Protein AF-0000000072802546 (afdb_homodimer)

Structure (mmCIF, N/CA/C/O backbone):
data_AF-0000000072802546-model_v1
#
loop_
_entity.id
_entity.type
_entity.pdbx_description
1 polymer 'Ribonuclease VapC'
#
loop_
_atom_site.group_PDB
_atom_site.id
_atom_site.type_symbol
_atom_site.label_atom_id
_atom_site.label_alt_id
_atom_site.label_comp_id
_atom_site.label_asym_id
_atom_site.label_entity_id
_atom_site.label_seq_id
_atom_site.pdbx_PDB_ins_code
_atom_site.Cartn_x
_atom_site.Cartn_y
_atom_site.Cartn_z
_atom_site.occupancy
_atom_site.B_iso_or_equiv
_atom_site.auth_seq_id
_atom_site.auth_comp_id
_atom_site.auth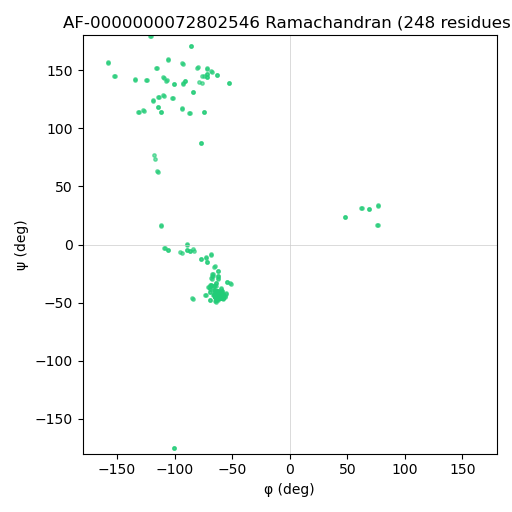_asym_id
_atom_site.auth_atom_id
_atom_site.pdbx_PDB_model_num
ATOM 1 N N . MET A 1 1 ? 12.352 -16.672 1.264 1 95.31 1 MET A N 1
ATOM 2 C CA . MET A 1 1 ? 10.93 -16.344 1.312 1 95.31 1 MET A CA 1
ATOM 3 C C . MET A 1 1 ? 10.367 -16.156 -0.092 1 95.31 1 MET A C 1
ATOM 5 O O . MET A 1 1 ? 11.031 -15.578 -0.956 1 95.31 1 MET A O 1
ATOM 9 N N . ILE A 1 2 ? 9.188 -16.719 -0.39 1 97.38 2 ILE A N 1
ATOM 10 C CA . ILE A 1 2 ? 8.578 -16.641 -1.714 1 97.38 2 ILE A CA 1
ATOM 11 C C . ILE A 1 2 ? 7.293 -15.828 -1.643 1 97.38 2 ILE A C 1
ATOM 13 O O . ILE A 1 2 ? 6.375 -16.172 -0.892 1 97.38 2 ILE A O 1
ATOM 17 N N . ALA A 1 3 ? 7.305 -14.773 -2.346 1 98.56 3 ALA A N 1
ATOM 18 C CA . ALA A 1 3 ? 6.113 -13.938 -2.48 1 98.56 3 ALA A CA 1
ATOM 19 C C . ALA A 1 3 ? 5.402 -14.211 -3.803 1 98.56 3 ALA A C 1
ATOM 21 O O . ALA A 1 3 ? 6.047 -14.375 -4.84 1 98.56 3 ALA A O 1
ATOM 22 N N . LEU A 1 4 ? 4.105 -14.266 -3.732 1 98.56 4 LEU A N 1
ATOM 23 C CA . LEU A 1 4 ? 3.293 -14.555 -4.91 1 98.56 4 LEU A CA 1
ATOM 24 C C . LEU A 1 4 ? 2.66 -13.281 -5.457 1 98.56 4 LEU A C 1
ATOM 26 O O . LEU A 1 4 ? 2.008 -12.539 -4.719 1 98.56 4 LEU A O 1
ATOM 30 N N . ASP A 1 5 ? 2.861 -13.023 -6.719 1 98.5 5 ASP A N 1
ATOM 31 C CA . ASP A 1 5 ? 2.301 -11.867 -7.414 1 98.5 5 ASP A CA 1
ATOM 32 C C . ASP A 1 5 ? 0.89 -12.156 -7.918 1 98.5 5 ASP A C 1
ATOM 34 O O . ASP A 1 5 ? 0.418 -13.289 -7.836 1 98.5 5 ASP A O 1
ATOM 38 N N . SER A 1 6 ? 0.254 -11.117 -8.391 1 97.88 6 SER A N 1
ATOM 39 C CA . SER A 1 6 ? -1.124 -11.242 -8.859 1 97.88 6 SER A CA 1
ATOM 40 C C . SER A 1 6 ? -1.225 -12.203 -10.039 1 97.88 6 SER A C 1
ATOM 42 O O . SER A 1 6 ? -2.189 -12.961 -10.148 1 97.88 6 SER A O 1
ATOM 44 N N . SER A 1 7 ? -0.223 -12.133 -10.984 1 97.12 7 SER A N 1
ATOM 45 C CA . SER A 1 7 ? -0.26 -13.016 -12.148 1 97.12 7 SER A CA 1
ATOM 46 C C . SER A 1 7 ? -0.345 -14.484 -11.727 1 97.12 7 SER A C 1
ATOM 48 O O . SER A 1 7 ? -1.114 -15.258 -12.297 1 97.12 7 SER A O 1
ATOM 50 N N . PHE A 1 8 ? 0.405 -14.852 -10.727 1 98.12 8 PHE A N 1
ATOM 51 C CA . PHE A 1 8 ? 0.388 -16.219 -10.234 1 98.12 8 PHE A CA 1
ATOM 52 C C . PHE A 1 8 ? -0.941 -16.531 -9.555 1 98.12 8 PHE A C 1
ATOM 54 O O . PHE A 1 8 ? -1.538 -17.594 -9.805 1 98.12 8 PHE A O 1
ATOM 61 N N . LEU A 1 9 ? -1.391 -15.688 -8.711 1 97.88 9 LEU A N 1
ATOM 62 C CA . LEU A 1 9 ? -2.561 -15.961 -7.887 1 97.88 9 LEU A CA 1
ATOM 63 C C . LEU A 1 9 ? -3.83 -15.984 -8.734 1 97.88 9 LEU A C 1
ATOM 65 O O . LEU A 1 9 ? -4.758 -16.734 -8.445 1 97.88 9 LEU A O 1
ATOM 69 N N . VAL A 1 10 ? -3.908 -15.109 -9.734 1 96.25 10 VAL A N 1
ATOM 70 C CA . VAL A 1 10 ? -5.031 -15.148 -10.664 1 96.25 10 VAL A CA 1
ATOM 71 C C . VAL A 1 10 ? -5.074 -16.516 -11.359 1 96.25 10 VAL A C 1
ATOM 73 O O . VAL A 1 10 ? -6.129 -17.141 -11.438 1 96.25 10 VAL A O 1
ATOM 76 N N . ASP A 1 11 ? -3.877 -17.016 -11.859 1 96.94 11 ASP A N 1
ATOM 77 C CA . ASP A 1 11 ? -3.797 -18.328 -12.477 1 96.94 11 ASP A CA 1
ATOM 78 C C . ASP A 1 11 ? -4.203 -19.422 -11.492 1 96.94 11 ASP A C 1
ATOM 80 O O . ASP A 1 11 ? -4.918 -20.359 -11.859 1 96.94 11 ASP A O 1
ATOM 84 N N . TYR A 1 12 ? -3.766 -19.297 -10.258 1 96.81 12 TYR A N 1
ATOM 85 C CA . TYR A 1 12 ? -4.098 -20.266 -9.219 1 96.81 12 TYR A CA 1
ATOM 86 C C . TYR A 1 12 ? -5.605 -20.312 -8.977 1 96.81 12 TYR A C 1
ATOM 88 O O . TYR A 1 12 ? -6.203 -21.391 -8.953 1 96.81 12 TYR A O 1
ATOM 96 N N . LEU A 1 13 ? -6.25 -19.141 -8.836 1 94.88 13 LEU A N 1
ATOM 97 C CA . LEU A 1 13 ? -7.676 -19.047 -8.547 1 94.88 13 LEU A CA 1
ATOM 98 C C . LEU A 1 13 ? -8.5 -19.562 -9.727 1 94.88 13 LEU A C 1
ATOM 100 O O . LEU A 1 13 ? -9.617 -20.047 -9.539 1 94.88 13 LEU A O 1
ATOM 104 N N . GLN A 1 14 ? -7.906 -19.453 -10.922 1 93.75 14 GLN A N 1
ATOM 105 C CA . GLN A 1 14 ? -8.602 -19.906 -12.125 1 93.75 14 GLN A CA 1
ATOM 106 C C . GLN A 1 14 ? -8.305 -21.375 -12.406 1 93.75 14 GLN A C 1
ATOM 108 O O . GLN A 1 14 ? -8.82 -21.938 -13.375 1 93.75 14 GLN A O 1
ATOM 113 N N . GLY A 1 15 ? -7.473 -21.953 -11.664 1 94.25 15 GLY A N 1
ATOM 114 C CA . GLY A 1 15 ? -7.184 -23.375 -11.789 1 94.25 15 GLY A CA 1
ATOM 115 C C . GLY A 1 15 ? -6.297 -23.703 -12.969 1 94.25 15 GLY A C 1
ATOM 116 O O . GLY A 1 15 ? -6.453 -24.734 -13.609 1 94.25 15 GLY A O 1
ATOM 117 N N . GLN A 1 16 ? -5.418 -22.766 -13.242 1 95 16 GLN A N 1
ATOM 118 C CA . GLN A 1 16 ? -4.508 -23.016 -14.352 1 95 16 GLN A CA 1
ATOM 119 C C . GLN A 1 16 ? -3.43 -24.031 -13.961 1 95 16 GLN A C 1
ATOM 121 O O . GLN A 1 16 ? -2.912 -23.984 -12.844 1 95 16 GLN A O 1
ATOM 126 N N . ASP A 1 17 ? -3.029 -24.828 -14.836 1 93.44 17 ASP A N 1
ATOM 127 C CA . ASP A 1 17 ? -2.111 -25.938 -14.594 1 93.44 17 ASP A CA 1
ATOM 128 C C . ASP A 1 17 ? -0.74 -25.438 -14.156 1 93.44 17 ASP A C 1
ATOM 130 O O . ASP A 1 17 ? -0.1 -26.031 -13.289 1 93.44 17 ASP A O 1
ATOM 134 N N . ALA A 1 18 ? -0.309 -24.438 -14.781 1 93.25 18 ALA A N 1
ATOM 135 C CA . ALA A 1 18 ? 1.029 -23.922 -14.492 1 93.25 18 ALA A CA 1
ATOM 136 C C . ALA A 1 18 ? 1.165 -23.547 -13.016 1 93.25 18 ALA A C 1
ATOM 138 O O . ALA A 1 18 ? 2.186 -23.844 -12.391 1 93.25 18 ALA A O 1
ATOM 139 N N . ALA A 1 19 ? 0.177 -22.844 -12.422 1 94.56 19 ALA A N 1
ATOM 140 C CA . ALA A 1 19 ? 0.2 -22.438 -11.016 1 94.56 19 ALA A CA 1
ATOM 141 C C . ALA A 1 19 ? 0.133 -23.672 -10.109 1 94.56 19 ALA A C 1
ATOM 143 O O . ALA A 1 19 ? 0.854 -23.75 -9.109 1 94.56 19 ALA A O 1
ATOM 144 N N . ARG A 1 20 ? -0.665 -24.641 -10.492 1 91.94 20 ARG A N 1
ATOM 145 C CA . ARG A 1 20 ? -0.794 -25.859 -9.711 1 91.94 20 ARG A CA 1
ATOM 146 C C . ARG A 1 20 ? 0.519 -26.641 -9.688 1 91.94 20 ARG A C 1
ATOM 148 O O . ARG A 1 20 ? 0.969 -27.078 -8.625 1 91.94 20 ARG A O 1
ATOM 155 N N . SER A 1 21 ? 1.067 -26.812 -10.852 1 94.31 21 SER A N 1
ATOM 156 C CA . SER A 1 21 ? 2.322 -27.547 -10.977 1 94.31 21 SER A CA 1
ATOM 157 C C . SER A 1 21 ? 3.436 -26.875 -10.172 1 94.31 21 SER A C 1
ATOM 159 O O . SER A 1 21 ? 4.27 -27.562 -9.578 1 94.31 21 SER A O 1
ATOM 161 N N . PHE A 1 22 ? 3.41 -25.5 -10.172 1 94.75 22 PHE A N 1
ATOM 162 C CA . PHE A 1 22 ? 4.41 -24.75 -9.422 1 94.75 22 PHE A CA 1
ATOM 163 C C . PHE A 1 22 ? 4.344 -25.094 -7.941 1 94.75 22 PHE A C 1
ATOM 165 O O . PHE A 1 22 ? 5.375 -25.328 -7.305 1 94.75 22 PHE A O 1
ATOM 172 N N . LEU A 1 23 ? 3.162 -25.141 -7.398 1 93 23 LEU A N 1
ATOM 173 C CA . LEU A 1 23 ? 2.975 -25.391 -5.973 1 93 23 LEU A CA 1
ATOM 174 C C . LEU A 1 23 ? 3.307 -26.844 -5.633 1 93 23 LEU A C 1
ATOM 176 O O . LEU A 1 23 ? 3.859 -27.125 -4.566 1 93 23 LEU A O 1
ATOM 180 N N . GLU A 1 24 ? 3.004 -27.75 -6.488 1 89.38 24 GLU A N 1
ATOM 181 C CA . GLU A 1 24 ? 3.236 -29.172 -6.273 1 89.38 24 GLU A CA 1
ATOM 182 C C . GLU A 1 24 ? 4.727 -29.5 -6.258 1 89.38 24 GLU A C 1
ATOM 184 O O . GLU A 1 24 ? 5.164 -30.406 -5.559 1 89.38 24 GLU A O 1
ATOM 189 N N . GLY A 1 25 ? 5.398 -28.703 -6.965 1 84.75 25 GLY A N 1
ATOM 190 C CA . GLY A 1 25 ? 6.82 -28.969 -7.113 1 84.75 25 GLY A CA 1
ATOM 191 C C . GLY A 1 25 ? 7.664 -28.312 -6.039 1 84.75 25 GLY A C 1
ATOM 192 O O . GLY A 1 25 ? 8.891 -28.453 -6.035 1 84.75 25 GLY A O 1
ATOM 193 N N . ARG A 1 26 ? 6.957 -27.656 -5.207 1 82.62 26 ARG A N 1
ATOM 194 C CA . ARG A 1 26 ? 7.723 -26.906 -4.207 1 82.62 26 ARG A CA 1
ATOM 195 C C . ARG A 1 26 ? 7.289 -27.297 -2.795 1 82.62 26 ARG A C 1
ATOM 197 O O . ARG A 1 26 ? 6.156 -27.719 -2.582 1 82.62 26 ARG A O 1
ATOM 204 N N . ASP A 1 27 ? 8.203 -27.375 -1.937 1 81.56 27 ASP A N 1
ATOM 205 C CA . ASP A 1 27 ? 7.949 -27.703 -0.538 1 81.56 27 ASP A CA 1
ATOM 206 C C . ASP A 1 27 ? 8.297 -26.531 0.377 1 81.56 27 ASP A C 1
ATOM 208 O O . ASP A 1 27 ? 9.219 -26.641 1.194 1 81.56 27 ASP A O 1
ATOM 212 N N . GLU A 1 28 ? 7.594 -25.469 0.188 1 83.94 28 GLU A N 1
ATOM 213 C CA . GLU A 1 28 ? 7.855 -24.312 1.041 1 83.94 28 GLU A CA 1
ATOM 214 C C . GLU A 1 28 ? 6.934 -24.312 2.258 1 83.94 28 GLU A C 1
ATOM 216 O O . GLU A 1 28 ? 5.75 -24.641 2.15 1 83.94 28 GLU A O 1
ATOM 221 N N . PRO A 1 29 ? 7.457 -24 3.309 1 85.62 29 PRO A N 1
ATOM 222 C CA . PRO A 1 29 ? 6.625 -23.969 4.512 1 85.62 29 PRO A CA 1
ATOM 223 C C . PRO A 1 29 ? 5.523 -22.906 4.438 1 85.62 29 PRO A C 1
ATOM 225 O O . PRO A 1 29 ? 4.484 -23.047 5.086 1 85.62 29 PRO A O 1
ATOM 228 N N . ALA A 1 30 ? 5.84 -21.875 3.793 1 93.19 30 ALA A N 1
ATOM 229 C CA . ALA A 1 30 ? 4.852 -20.812 3.662 1 93.19 30 ALA A CA 1
ATOM 230 C C . ALA A 1 30 ? 5.074 -20.016 2.381 1 93.19 30 ALA A C 1
ATOM 232 O O . ALA A 1 30 ? 6.203 -19.906 1.899 1 93.19 30 ALA A O 1
ATOM 233 N N . TYR A 1 31 ? 4.02 -19.578 1.782 1 97.56 31 TYR A N 1
ATOM 234 C CA . TYR A 1 31 ? 4.016 -18.609 0.697 1 97.56 31 TYR A CA 1
ATOM 235 C C . TYR A 1 31 ? 3.441 -17.266 1.164 1 97.56 31 TYR A C 1
ATOM 237 O O . TYR A 1 31 ? 2.541 -17.234 2.006 1 97.56 31 TYR A O 1
ATOM 245 N N . TYR A 1 32 ? 4.039 -16.266 0.638 1 98.56 32 TYR A N 1
ATOM 246 C CA . TYR A 1 32 ? 3.656 -14.938 1.111 1 98.56 32 TYR A CA 1
ATOM 247 C C . TYR A 1 32 ? 3.002 -14.125 -0.001 1 98.56 32 TYR A C 1
ATOM 249 O O . TYR A 1 32 ? 3.244 -14.375 -1.185 1 98.56 32 TYR A O 1
ATOM 257 N N . VAL A 1 33 ? 2.146 -13.227 0.405 1 98.81 33 VAL A N 1
ATOM 258 C CA . VAL A 1 33 ? 1.477 -12.344 -0.546 1 98.81 33 VAL A CA 1
ATOM 259 C C . VAL A 1 33 ? 1.582 -10.898 -0.072 1 98.81 33 VAL A C 1
ATOM 261 O O . VAL A 1 33 ? 1.051 -10.547 0.983 1 98.81 33 VAL A O 1
ATOM 264 N N . PRO A 1 34 ? 2.326 -10.039 -0.849 1 98.94 34 PRO A N 1
ATOM 265 C CA . PRO A 1 34 ? 2.254 -8.617 -0.505 1 98.94 34 PRO A CA 1
ATOM 266 C C . PRO A 1 34 ? 0.817 -8.109 -0.417 1 98.94 34 PRO A C 1
ATOM 268 O O . PRO A 1 34 ? -0.009 -8.422 -1.276 1 98.94 34 PRO A O 1
ATOM 271 N N . THR A 1 35 ? 0.524 -7.312 0.529 1 98.88 35 THR A N 1
ATOM 272 C CA . THR A 1 35 ? -0.85 -6.887 0.771 1 98.88 35 THR A CA 1
ATOM 273 C C . THR A 1 35 ? -1.353 -6.008 -0.371 1 98.88 35 THR A C 1
ATOM 275 O O . THR A 1 35 ? -2.553 -5.969 -0.65 1 98.88 35 THR A O 1
ATOM 278 N N . ILE A 1 36 ? -0.48 -5.348 -1.073 1 98.81 36 ILE A N 1
ATOM 279 C CA . ILE A 1 36 ? -0.854 -4.598 -2.268 1 98.81 36 ILE A CA 1
ATOM 280 C C . ILE A 1 36 ? -1.479 -5.543 -3.293 1 98.81 36 ILE A C 1
ATOM 282 O O . ILE A 1 36 ? -2.479 -5.199 -3.932 1 98.81 36 ILE A O 1
ATOM 286 N N . VAL A 1 37 ? -0.906 -6.742 -3.48 1 98.75 37 VAL A N 1
ATOM 287 C CA . VAL A 1 37 ? -1.422 -7.754 -4.398 1 98.75 37 VAL A CA 1
ATOM 288 C C . VAL A 1 37 ? -2.797 -8.227 -3.928 1 98.75 37 VAL A C 1
ATOM 290 O O . VAL A 1 37 ? -3.725 -8.344 -4.73 1 98.75 37 VAL A O 1
ATOM 293 N N . LEU A 1 38 ? -2.92 -8.438 -2.625 1 98.12 38 LEU A N 1
ATOM 294 C CA . LEU A 1 38 ? -4.195 -8.867 -2.061 1 98.12 38 LEU A CA 1
ATOM 295 C C . LEU A 1 38 ? -5.285 -7.832 -2.342 1 98.12 38 LEU A C 1
ATOM 297 O O . LEU A 1 38 ? -6.395 -8.188 -2.738 1 98.12 38 LEU A O 1
ATOM 301 N N . PHE A 1 39 ? -4.957 -6.617 -2.17 1 98.06 39 PHE A N 1
AT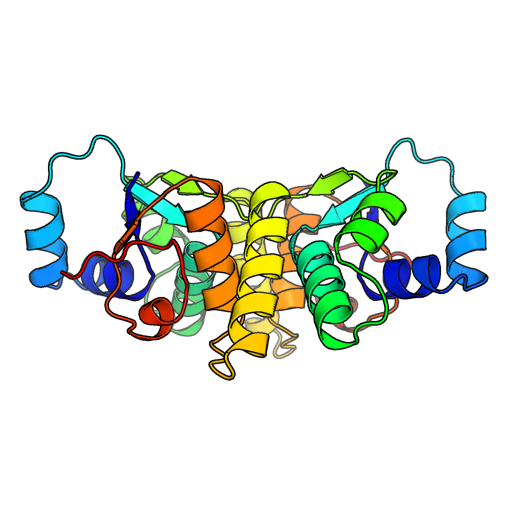OM 302 C CA . PHE A 1 39 ? -5.918 -5.551 -2.418 1 98.06 39 PHE A CA 1
ATOM 303 C C . PHE A 1 39 ? -6.398 -5.582 -3.863 1 98.06 39 PHE A C 1
ATOM 305 O O . PHE A 1 39 ? -7.598 -5.469 -4.125 1 98.06 39 PHE A O 1
ATOM 312 N N . GLU A 1 40 ? -5.465 -5.719 -4.789 1 97.12 40 GLU A N 1
ATOM 313 C CA . GLU A 1 40 ? -5.809 -5.754 -6.207 1 97.12 40 GLU A CA 1
ATOM 314 C C . GLU A 1 40 ? -6.742 -6.918 -6.523 1 97.12 40 GLU A C 1
ATOM 316 O O . GLU A 1 40 ? -7.707 -6.762 -7.277 1 97.12 40 GLU A O 1
ATOM 321 N N . LEU A 1 41 ? -6.488 -8.047 -5.934 1 96.5 41 LEU A N 1
ATOM 322 C CA . LEU A 1 41 ? -7.328 -9.219 -6.148 1 96.5 41 LEU A CA 1
ATOM 323 C C . LEU A 1 41 ? -8.727 -9 -5.578 1 96.5 41 LEU A C 1
ATOM 325 O O . LEU A 1 41 ? -9.719 -9.328 -6.223 1 96.5 41 LEU A O 1
ATOM 329 N N . TYR A 1 42 ? -8.773 -8.422 -4.355 1 95.19 42 TYR A N 1
ATOM 330 C CA . TYR A 1 42 ? -10.062 -8.156 -3.721 1 95.19 42 TYR A CA 1
ATOM 331 C C . TYR A 1 42 ? -10.867 -7.137 -4.516 1 95.19 42 TYR A C 1
ATOM 333 O O . TYR A 1 42 ? -12.062 -7.32 -4.75 1 95.19 42 TYR A O 1
ATOM 341 N N . ARG A 1 43 ? -10.18 -6.102 -4.902 1 93.44 43 ARG A N 1
ATOM 342 C CA . ARG A 1 43 ? -10.812 -5.039 -5.68 1 93.44 43 ARG A CA 1
ATOM 343 C C . ARG A 1 43 ? -11.391 -5.586 -6.98 1 93.44 43 ARG A C 1
ATOM 345 O O . ARG A 1 43 ? -12.531 -5.266 -7.344 1 93.44 43 ARG A O 1
ATOM 352 N N . ASP A 1 44 ? -10.641 -6.418 -7.652 1 91.31 44 ASP A N 1
ATOM 353 C CA . ASP A 1 44 ? -11.078 -6.969 -8.93 1 91.31 44 ASP A CA 1
ATOM 354 C C . ASP A 1 44 ? -12.234 -7.941 -8.75 1 91.31 44 ASP A C 1
ATOM 356 O O . ASP A 1 44 ? -13.125 -8.023 -9.602 1 91.31 44 ASP A O 1
ATOM 360 N N . ALA A 1 45 ? -12.242 -8.672 -7.695 1 86.88 45 ALA A N 1
ATOM 361 C CA . ALA A 1 45 ? -13.336 -9.586 -7.383 1 86.88 45 ALA A CA 1
ATOM 362 C C . ALA A 1 45 ? -14.641 -8.828 -7.156 1 86.88 45 ALA A C 1
ATOM 364 O O . ALA A 1 45 ? -15.703 -9.25 -7.621 1 86.88 45 ALA A O 1
ATOM 365 N N . ALA A 1 46 ? -14.547 -7.738 -6.5 1 79.12 46 ALA A N 1
ATOM 366 C CA . ALA A 1 46 ? -15.727 -6.922 -6.207 1 79.12 46 ALA A CA 1
ATOM 367 C C . ALA A 1 46 ? -16.281 -6.297 -7.48 1 79.12 46 ALA A C 1
ATOM 369 O O . ALA A 1 46 ? -17.5 -6.133 -7.617 1 79.12 46 ALA A O 1
ATOM 370 N N . TRP A 1 47 ? -15.445 -5.945 -8.391 1 78.75 47 TRP A N 1
ATOM 371 C CA . TRP A 1 47 ? -15.828 -5.277 -9.625 1 78.75 47 TRP A CA 1
ATOM 372 C C . TRP A 1 47 ? -16.516 -6.25 -10.578 1 78.75 47 TRP A C 1
ATOM 374 O O . TRP A 1 47 ? -17.516 -5.902 -11.219 1 78.75 47 TRP A O 1
ATOM 384 N N . SER A 1 48 ? -15.93 -7.43 -10.664 1 75.81 48 SER A N 1
ATOM 385 C CA . SER A 1 48 ? -16.391 -8.383 -11.664 1 75.81 48 SER A CA 1
ATOM 386 C C . SER A 1 48 ? -17.594 -9.18 -11.172 1 75.81 48 SER A C 1
ATOM 388 O O . SER A 1 48 ? -18.25 -9.867 -11.953 1 75.81 48 SER A O 1
ATOM 390 N N . ASP A 1 49 ? -17.953 -8.969 -10 1 68.88 49 ASP A N 1
ATOM 391 C CA . ASP A 1 49 ? -18.984 -9.797 -9.398 1 68.88 49 ASP A CA 1
ATOM 392 C C . ASP A 1 49 ? -18.719 -11.281 -9.633 1 68.88 49 ASP A C 1
ATOM 394 O O . ASP A 1 49 ? -19.656 -12.062 -9.812 1 68.88 49 ASP A O 1
ATOM 398 N N . THR A 1 50 ? -17.516 -11.625 -9.859 1 66.88 50 THR A N 1
ATOM 399 C CA . THR A 1 50 ? -17.172 -13.008 -10.156 1 66.88 50 THR A CA 1
ATOM 400 C C . THR A 1 50 ? -17 -13.812 -8.867 1 66.88 50 THR A C 1
ATOM 402 O O . THR A 1 50 ? -17.422 -14.969 -8.797 1 66.88 50 THR A O 1
ATOM 405 N N . ARG A 1 51 ? -16.297 -13.281 -7.973 1 73.12 51 ARG A N 1
ATOM 406 C CA . ARG A 1 51 ? -16.109 -13.859 -6.652 1 73.12 51 ARG A CA 1
ATOM 407 C C . ARG A 1 51 ? -16.266 -12.812 -5.559 1 73.12 51 ARG A C 1
ATOM 409 O O . ARG A 1 51 ? -15.906 -11.648 -5.754 1 73.12 51 ARG A O 1
ATOM 416 N N . SER A 1 52 ? -16.844 -13.227 -4.527 1 84.19 52 SER A N 1
ATOM 417 C CA . SER A 1 52 ? -16.859 -12.312 -3.387 1 84.19 52 SER A CA 1
ATOM 418 C C . SER A 1 52 ? -15.477 -12.188 -2.76 1 84.19 52 SER A C 1
ATOM 420 O O . SER A 1 52 ? -14.625 -13.062 -2.941 1 84.19 52 SER A O 1
ATOM 422 N N . THR A 1 53 ? -15.164 -11.086 -2.164 1 87.31 53 THR A N 1
ATOM 423 C CA . THR A 1 53 ? -13.93 -10.867 -1.424 1 87.31 53 THR A CA 1
ATOM 424 C C . THR A 1 53 ? -13.695 -11.984 -0.415 1 87.31 53 THR A C 1
ATOM 426 O O . THR A 1 53 ? -12.555 -12.414 -0.215 1 87.31 53 THR A O 1
ATOM 429 N N . ASP A 1 54 ? -14.758 -12.492 0.131 1 88.88 54 ASP A N 1
ATOM 430 C CA . ASP A 1 54 ? -14.648 -13.555 1.12 1 88.88 54 ASP A CA 1
ATOM 431 C C . ASP A 1 54 ? -14.164 -14.852 0.476 1 88.88 54 ASP A C 1
ATOM 433 O O . ASP A 1 54 ? -13.352 -15.578 1.056 1 88.88 54 ASP A O 1
ATOM 437 N N . VAL A 1 55 ? -14.672 -15.125 -0.679 1 91.94 55 VAL A N 1
ATOM 438 C CA . VAL A 1 55 ? -14.281 -16.344 -1.386 1 91.94 55 VAL A CA 1
ATOM 439 C C . VAL A 1 55 ? -12.805 -16.266 -1.753 1 91.94 55 VAL A C 1
ATOM 441 O O . VAL A 1 55 ? -12.062 -17.234 -1.564 1 91.94 55 VAL A O 1
ATOM 444 N N . VAL A 1 56 ? -12.406 -15.094 -2.266 1 94.06 56 VAL A N 1
ATOM 445 C CA . VAL A 1 56 ? -11 -14.93 -2.625 1 94.06 56 VAL A CA 1
ATOM 446 C C . VAL A 1 56 ? -10.133 -15.047 -1.378 1 94.06 56 VAL A C 1
ATOM 448 O O . VAL A 1 56 ? -9.117 -15.758 -1.386 1 94.06 56 VAL A O 1
ATOM 451 N N . SER A 1 57 ? -10.508 -14.398 -0.307 1 93.62 57 SER A N 1
ATOM 452 C CA . SER A 1 57 ? -9.75 -14.438 0.944 1 93.62 57 SER A CA 1
ATOM 453 C C . SER A 1 57 ? -9.617 -15.859 1.466 1 93.62 57 SER A C 1
ATOM 455 O O . SER A 1 57 ? -8.523 -16.281 1.862 1 93.62 57 SER A O 1
ATOM 457 N N . GLU A 1 58 ? -10.68 -16.594 1.468 1 94.88 58 GLU A N 1
ATOM 458 C CA . GLU A 1 58 ? -10.672 -17.984 1.942 1 94.88 58 GLU A CA 1
ATOM 459 C C . GLU A 1 58 ? -9.797 -18.859 1.053 1 94.88 58 GLU A C 1
ATOM 461 O O . GLU A 1 58 ? -9.117 -19.766 1.544 1 94.88 58 GLU A O 1
ATOM 466 N N . SER A 1 59 ? -9.875 -18.609 -0.234 1 95.69 59 SER A N 1
ATOM 467 C CA . SER A 1 59 ? -9.102 -19.391 -1.193 1 95.69 59 SER A CA 1
ATOM 468 C C . SER A 1 59 ? -7.602 -19.172 -1.01 1 95.69 59 SER A C 1
ATOM 470 O O . SER A 1 59 ? -6.793 -19.984 -1.442 1 95.69 59 SER A O 1
ATOM 472 N N . LEU A 1 60 ? -7.238 -18.078 -0.337 1 96.56 60 LEU A N 1
ATOM 473 C CA . LEU A 1 60 ? -5.828 -17.734 -0.188 1 96.56 60 LEU A CA 1
ATOM 474 C C . LEU A 1 60 ? -5.383 -17.891 1.265 1 96.56 60 LEU A C 1
ATOM 476 O O . LEU A 1 60 ? -4.332 -17.359 1.651 1 96.56 60 LEU A O 1
ATOM 480 N N . ASP A 1 61 ? -6.168 -18.594 2.064 1 95.5 61 ASP A N 1
ATOM 481 C CA . ASP A 1 61 ? -5.914 -18.719 3.496 1 95.5 61 ASP A CA 1
ATOM 482 C C . ASP A 1 61 ? -4.652 -19.547 3.758 1 95.5 61 ASP A C 1
ATOM 484 O O . ASP A 1 61 ? -4.145 -19.562 4.883 1 95.5 61 ASP A O 1
ATOM 488 N N . TRP A 1 62 ? -4.09 -20.156 2.744 1 95.25 62 TRP A N 1
ATOM 489 C CA . TRP A 1 62 ? -2.869 -20.953 2.855 1 95.25 62 TRP A CA 1
ATOM 490 C C . TRP A 1 62 ? -1.633 -20.078 2.717 1 95.25 62 TRP A C 1
ATOM 492 O O . TRP A 1 62 ? -0.505 -20.547 2.895 1 95.25 62 TRP A O 1
ATOM 502 N N . THR A 1 63 ? -1.808 -18.766 2.406 1 97.88 63 THR A N 1
ATOM 503 C CA . THR A 1 63 ? -0.718 -17.812 2.256 1 97.88 63 THR A CA 1
ATOM 504 C C . THR A 1 63 ? -0.651 -16.875 3.459 1 97.88 63 THR A C 1
ATOM 506 O O . THR A 1 63 ? -1.594 -16.797 4.25 1 97.88 63 THR A O 1
ATOM 509 N N . GLU A 1 64 ? 0.486 -16.266 3.639 1 98.19 64 GLU A N 1
ATOM 510 C CA . GLU A 1 64 ? 0.7 -15.266 4.676 1 98.19 64 GLU A CA 1
ATOM 511 C C . GLU A 1 64 ? 0.856 -13.875 4.07 1 98.19 64 GLU A C 1
ATOM 513 O O . GLU A 1 64 ? 1.671 -13.672 3.168 1 98.19 64 GLU A O 1
ATOM 518 N N . PRO A 1 65 ? 0.113 -12.922 4.543 1 98.56 65 PRO A N 1
ATOM 519 C CA . PRO A 1 65 ? 0.253 -11.562 4.012 1 98.56 65 PRO A CA 1
ATOM 520 C C . PRO A 1 65 ? 1.552 -10.891 4.445 1 98.56 65 PRO A C 1
ATOM 522 O O . PRO A 1 65 ? 2.006 -11.086 5.574 1 98.56 65 PRO A O 1
ATOM 525 N N . LEU A 1 66 ? 2.197 -10.07 3.59 1 98.75 66 LEU A N 1
ATOM 526 C CA . LEU A 1 66 ? 3.303 -9.164 3.885 1 98.75 66 LEU A CA 1
ATOM 527 C C . LEU A 1 66 ? 2.859 -7.711 3.764 1 98.75 66 LEU A C 1
ATOM 529 O O . LEU A 1 66 ? 2.59 -7.23 2.66 1 98.75 66 LEU A O 1
ATOM 533 N N . ALA A 1 67 ? 2.873 -7.098 4.863 1 98.94 67 ALA A N 1
ATOM 534 C CA . ALA A 1 67 ? 2.34 -5.738 4.918 1 98.94 67 ALA A CA 1
ATOM 535 C C . ALA A 1 67 ? 3.271 -4.754 4.211 1 98.94 67 ALA A C 1
ATOM 537 O O . ALA A 1 67 ? 4.488 -4.961 4.172 1 98.94 67 ALA A O 1
ATOM 538 N N . PHE A 1 68 ? 2.662 -3.703 3.576 1 98.94 68 PHE A N 1
ATOM 539 C CA . PHE A 1 68 ? 3.438 -2.535 3.18 1 98.94 68 PHE A CA 1
ATOM 540 C C . PHE A 1 68 ? 3.732 -1.646 4.383 1 98.94 68 PHE A C 1
ATOM 542 O O . PHE A 1 68 ? 2.99 -0.7 4.656 1 98.94 68 PHE A O 1
ATOM 549 N N . ASP A 1 69 ? 4.82 -1.923 5.09 1 98.75 69 ASP A N 1
ATOM 550 C CA . ASP A 1 69 ? 5.184 -1.263 6.34 1 98.75 69 ASP A CA 1
ATOM 551 C C . ASP A 1 69 ? 6.25 -0.195 6.109 1 98.75 69 ASP A C 1
ATOM 553 O O . ASP A 1 69 ? 6.566 0.137 4.965 1 98.75 69 ASP A O 1
ATOM 557 N N . ALA A 1 70 ? 6.707 0.388 7.184 1 97.81 70 ALA A N 1
ATOM 558 C CA . ALA A 1 70 ? 7.652 1.498 7.086 1 97.81 70 ALA A CA 1
ATOM 559 C C . ALA A 1 70 ? 8.914 1.078 6.336 1 97.81 70 ALA A C 1
ATOM 561 O O . ALA A 1 70 ? 9.43 1.833 5.512 1 97.81 70 ALA A O 1
ATOM 562 N N . GLY A 1 71 ? 9.406 -0.127 6.672 1 97.56 71 GLY A N 1
ATOM 563 C CA . GLY A 1 71 ? 10.578 -0.624 5.965 1 97.56 71 GLY A CA 1
ATOM 564 C C . GLY A 1 71 ? 10.336 -0.812 4.477 1 97.56 71 GLY A C 1
ATOM 565 O O . GLY A 1 71 ? 11.18 -0.445 3.656 1 97.56 71 GLY A O 1
ATOM 566 N N . ALA A 1 72 ? 9.172 -1.365 4.117 1 98.62 72 ALA A N 1
ATOM 567 C CA . ALA A 1 72 ? 8.82 -1.559 2.713 1 98.62 72 ALA A CA 1
ATOM 568 C C . ALA A 1 72 ? 8.672 -0.22 1.995 1 98.62 72 ALA A C 1
ATOM 570 O O . ALA A 1 72 ? 9 -0.106 0.81 1 98.62 72 ALA A O 1
ATOM 571 N N . THR A 1 73 ? 8.18 0.751 2.682 1 98 73 THR A N 1
ATOM 572 C CA . THR A 1 73 ? 8.016 2.086 2.113 1 98 73 THR A CA 1
ATOM 573 C C . THR A 1 73 ? 9.367 2.66 1.694 1 98 73 THR A C 1
ATOM 575 O O . THR A 1 73 ? 9.5 3.225 0.606 1 98 73 THR A O 1
ATOM 578 N N . ARG A 1 74 ? 10.344 2.537 2.486 1 95.69 74 ARG A N 1
ATOM 579 C CA . ARG A 1 74 ? 11.68 3.031 2.188 1 95.69 74 ARG A CA 1
ATOM 580 C C . ARG A 1 74 ? 12.281 2.295 0.996 1 95.69 74 ARG A C 1
ATOM 582 O O . ARG A 1 74 ? 12.875 2.914 0.108 1 95.69 74 ARG A O 1
ATOM 589 N N . GLU A 1 75 ? 12.125 1.018 1.036 1 97.56 75 GLU A N 1
ATOM 590 C CA . GLU A 1 75 ? 12.617 0.232 -0.088 1 97.56 75 GLU A CA 1
ATOM 591 C C . GLU A 1 75 ? 11.938 0.636 -1.391 1 97.56 75 GLU A C 1
ATOM 593 O O . GLU A 1 75 ? 12.594 0.773 -2.426 1 97.56 75 GLU A O 1
ATOM 598 N N . ALA A 1 76 ? 10.633 0.777 -1.326 1 98.12 76 ALA A N 1
ATOM 599 C CA . ALA A 1 76 ? 9.883 1.159 -2.521 1 98.12 76 ALA A CA 1
ATOM 600 C C . ALA A 1 76 ? 10.344 2.514 -3.049 1 98.12 76 ALA A C 1
ATOM 602 O O . ALA A 1 76 ? 10.484 2.701 -4.258 1 98.12 76 ALA A O 1
ATOM 603 N N . ALA A 1 77 ? 10.57 3.445 -2.152 1 96.19 77 ALA A N 1
ATOM 604 C CA . ALA A 1 77 ? 11.062 4.758 -2.557 1 96.19 77 ALA A CA 1
ATOM 605 C C . ALA A 1 77 ? 12.43 4.648 -3.223 1 96.19 77 ALA A C 1
ATOM 607 O O . ALA A 1 77 ? 12.695 5.309 -4.234 1 96.19 77 ALA A O 1
ATOM 608 N N . GLN A 1 78 ? 13.258 3.854 -2.67 1 95.56 78 GLN A N 1
ATOM 609 C CA . GLN A 1 78 ? 14.586 3.641 -3.246 1 95.56 78 GLN A CA 1
ATOM 610 C C . GLN A 1 78 ? 14.484 3.002 -4.629 1 95.56 78 GLN A C 1
ATOM 612 O O . GLN A 1 78 ? 15.188 3.41 -5.559 1 95.56 78 GLN A O 1
ATOM 617 N N . ILE A 1 79 ? 13.672 2.025 -4.742 1 97.12 79 ILE A N 1
ATOM 618 C CA . ILE A 1 79 ? 13.453 1.365 -6.023 1 97.12 79 ILE A CA 1
ATOM 619 C C . ILE A 1 79 ? 12.969 2.383 -7.055 1 97.12 79 ILE A C 1
ATOM 621 O O . ILE A 1 79 ? 13.453 2.41 -8.188 1 97.12 79 ILE A O 1
ATOM 625 N N . HIS A 1 80 ? 11.992 3.207 -6.656 1 95.62 80 HIS A N 1
ATOM 626 C CA . HIS A 1 80 ? 11.484 4.234 -7.555 1 95.62 80 HIS A CA 1
ATOM 627 C C . HIS A 1 80 ? 12.609 5.141 -8.047 1 95.62 80 HIS A C 1
ATOM 629 O O . HIS A 1 80 ? 12.695 5.434 -9.242 1 95.62 80 HIS A O 1
ATOM 635 N N . ALA A 1 81 ? 13.453 5.539 -7.16 1 93 81 ALA A N 1
ATOM 636 C CA . ALA A 1 81 ? 14.578 6.402 -7.508 1 93 81 ALA A CA 1
ATOM 637 C C . ALA A 1 81 ? 15.531 5.703 -8.469 1 93 81 ALA A C 1
ATOM 639 O O . ALA A 1 81 ? 16.016 6.309 -9.43 1 93 81 ALA A O 1
ATOM 640 N N . GLU A 1 82 ? 15.836 4.477 -8.18 1 95 82 GLU A N 1
ATOM 641 C CA . GLU A 1 82 ? 16.719 3.682 -9.031 1 95 82 GLU A CA 1
ATOM 642 C C . GLU A 1 82 ? 16.156 3.551 -10.445 1 95 82 GLU A C 1
ATOM 644 O O . GLU A 1 82 ? 16.891 3.703 -11.422 1 95 82 GLU A O 1
ATOM 649 N N . LEU A 1 83 ? 14.859 3.281 -10.523 1 95.69 83 LEU A N 1
ATOM 650 C CA . LEU A 1 83 ? 14.195 3.129 -11.812 1 95.69 83 LEU A CA 1
ATOM 651 C C . LEU A 1 83 ? 14.211 4.441 -12.586 1 95.69 83 LEU A C 1
ATOM 653 O O . LEU A 1 83 ? 14.438 4.445 -13.805 1 95.69 83 LEU A O 1
ATOM 657 N N . LEU A 1 84 ? 13.914 5.508 -11.914 1 90.12 84 LEU A N 1
ATOM 658 C CA . LEU A 1 84 ? 13.953 6.824 -12.539 1 90.12 84 LEU A CA 1
ATOM 659 C C . LEU A 1 84 ? 15.344 7.113 -13.109 1 90.12 84 LEU A C 1
ATOM 661 O O . LEU A 1 84 ? 15.469 7.57 -14.25 1 90.12 84 LEU A O 1
ATOM 665 N N . ALA A 1 85 ? 16.375 6.84 -12.336 1 91.06 85 ALA A N 1
ATOM 666 C CA . ALA A 1 85 ? 17.75 7.09 -12.742 1 91.06 85 ALA A CA 1
ATOM 667 C C . ALA A 1 85 ? 18.125 6.27 -13.969 1 91.06 85 ALA A C 1
ATOM 669 O O . ALA A 1 85 ? 18.906 6.723 -14.812 1 91.06 85 ALA A O 1
ATOM 670 N N . ASN A 1 86 ? 17.5 5.152 -14.117 1 93.25 86 ASN A N 1
ATOM 671 C CA . ASN A 1 86 ? 17.812 4.246 -15.219 1 93.25 86 ASN A CA 1
ATOM 672 C C . ASN A 1 86 ? 16.875 4.461 -16.406 1 93.25 86 ASN A C 1
ATOM 674 O O . ASN A 1 86 ? 17.016 3.811 -17.438 1 93.25 86 ASN A O 1
ATOM 678 N N . GLY A 1 87 ? 15.867 5.289 -16.281 1 91.38 87 GLY A N 1
ATOM 679 C CA . GLY A 1 87 ? 14.945 5.59 -17.359 1 91.38 87 GLY A CA 1
ATOM 680 C C . GLY A 1 87 ? 13.945 4.473 -17.625 1 91.38 87 GLY A C 1
ATOM 681 O O . GLY A 1 87 ? 13.43 4.34 -18.734 1 91.38 87 GLY A O 1
ATOM 682 N N . ASN A 1 88 ? 13.727 3.518 -16.734 1 91.12 88 ASN A N 1
ATOM 683 C CA . ASN A 1 88 ? 12.836 2.367 -16.844 1 91.12 88 ASN A CA 1
ATOM 684 C C . ASN A 1 88 ? 11.719 2.41 -15.805 1 91.12 88 ASN A C 1
ATOM 686 O O . ASN A 1 88 ? 11.648 1.539 -14.938 1 91.12 88 ASN A O 1
ATOM 690 N N . GLN A 1 89 ? 10.766 3.26 -15.977 1 90.88 89 GLN A N 1
ATOM 691 C CA . GLN A 1 89 ? 9.68 3.393 -15.016 1 90.88 89 GLN A CA 1
ATOM 692 C C . GLN A 1 89 ? 8.672 2.25 -15.156 1 90.88 89 GLN A C 1
ATOM 694 O O . GLN A 1 89 ? 8.391 1.801 -16.266 1 90.88 89 GLN A O 1
ATOM 699 N N . ILE A 1 90 ? 8.188 1.715 -14.023 1 96.56 90 ILE A N 1
ATOM 700 C CA . ILE A 1 90 ? 7.137 0.703 -14 1 96.56 90 ILE A CA 1
ATOM 701 C C . ILE A 1 90 ? 5.938 1.223 -13.211 1 96.56 90 ILE A C 1
ATOM 703 O O . ILE A 1 90 ? 5.957 2.348 -12.703 1 96.56 90 ILE A O 1
ATOM 707 N N . LYS A 1 91 ? 4.906 0.426 -13.109 1 96.94 91 LYS A N 1
ATOM 708 C CA . LYS A 1 91 ? 3.705 0.836 -12.391 1 96.94 91 LYS A CA 1
ATOM 709 C C . LYS A 1 91 ? 4 1.066 -10.906 1 96.94 91 LYS A C 1
ATOM 711 O O . LYS A 1 91 ? 4.789 0.333 -10.305 1 96.94 91 LYS A O 1
ATOM 716 N N . VAL A 1 92 ? 3.312 2.035 -10.32 1 96.94 92 VAL A N 1
ATOM 717 C CA . VAL A 1 92 ? 3.529 2.412 -8.93 1 96.94 92 VAL A CA 1
ATOM 718 C C . VAL A 1 92 ? 3.23 1.223 -8.023 1 96.94 92 VAL A C 1
ATOM 720 O O . VAL A 1 92 ? 3.969 0.961 -7.066 1 96.94 92 VAL A O 1
ATOM 723 N N . ALA A 1 93 ? 2.129 0.479 -8.32 1 97.81 93 ALA A N 1
ATOM 724 C CA . ALA A 1 93 ? 1.808 -0.703 -7.523 1 97.81 93 ALA A CA 1
ATOM 725 C C . ALA A 1 93 ? 2.949 -1.716 -7.562 1 97.81 93 ALA A C 1
ATOM 727 O O . ALA A 1 93 ? 3.289 -2.314 -6.539 1 97.81 93 ALA A O 1
ATOM 728 N N . ASP A 1 94 ? 3.557 -1.879 -8.734 1 98.31 94 ASP A N 1
ATOM 729 C CA . ASP A 1 94 ? 4.668 -2.811 -8.875 1 98.31 94 ASP A CA 1
ATOM 730 C C . ASP A 1 94 ? 5.879 -2.355 -8.062 1 98.31 94 ASP A C 1
ATOM 732 O O . ASP A 1 94 ? 6.605 -3.182 -7.512 1 98.31 94 ASP A O 1
ATOM 736 N N . VAL A 1 95 ? 6.09 -1.028 -8 1 98.31 95 VAL A N 1
ATOM 737 C CA . VAL A 1 95 ? 7.172 -0.484 -7.184 1 98.31 95 VAL A CA 1
ATOM 738 C C . VAL A 1 95 ? 6.93 -0.83 -5.715 1 98.31 95 VAL A C 1
ATOM 740 O O . VAL A 1 95 ? 7.852 -1.252 -5.012 1 98.31 95 VAL A O 1
ATOM 743 N N . MET A 1 96 ? 5.711 -0.678 -5.262 1 98.81 96 MET A N 1
ATOM 744 C CA . MET A 1 96 ? 5.371 -0.978 -3.873 1 98.81 96 MET A CA 1
ATOM 745 C C . MET A 1 96 ? 5.527 -2.467 -3.586 1 98.81 96 MET A C 1
ATOM 747 O O . MET A 1 96 ? 6.062 -2.85 -2.545 1 98.81 96 MET A O 1
ATOM 751 N N . ILE A 1 97 ? 5.062 -3.289 -4.492 1 98.88 97 ILE A N 1
ATOM 752 C CA . ILE A 1 97 ? 5.184 -4.734 -4.344 1 98.88 97 ILE A CA 1
ATOM 753 C C . ILE A 1 97 ? 6.656 -5.129 -4.273 1 98.88 97 ILE A C 1
ATOM 755 O O . ILE A 1 97 ? 7.062 -5.902 -3.404 1 98.88 97 ILE A O 1
ATOM 759 N N . ALA A 1 98 ? 7.457 -4.562 -5.188 1 98.81 98 ALA A N 1
ATOM 760 C CA . ALA A 1 98 ? 8.898 -4.816 -5.184 1 98.81 98 ALA A CA 1
ATOM 761 C C . ALA A 1 98 ? 9.523 -4.371 -3.865 1 98.81 98 ALA A C 1
ATOM 763 O O . ALA A 1 98 ? 10.422 -5.039 -3.34 1 98.81 98 ALA A O 1
ATOM 764 N N . GLY A 1 99 ? 9.055 -3.213 -3.389 1 98.75 99 GLY A N 1
ATOM 765 C CA . GLY A 1 99 ? 9.547 -2.732 -2.107 1 98.75 99 GLY A CA 1
ATOM 766 C C . GLY A 1 99 ? 9.289 -3.699 -0.967 1 98.75 99 GLY A C 1
ATOM 767 O O . GLY A 1 99 ? 10.148 -3.902 -0.11 1 98.75 99 GLY A O 1
ATOM 768 N N . VAL A 1 100 ? 8.117 -4.293 -0.926 1 98.94 100 VAL A N 1
ATOM 769 C CA . VAL A 1 100 ? 7.773 -5.293 0.08 1 98.94 100 VAL A CA 1
ATOM 770 C C . VAL A 1 100 ? 8.711 -6.492 -0.046 1 98.94 100 VAL A C 1
ATOM 772 O O . VAL A 1 100 ? 9.234 -6.988 0.956 1 98.94 100 VAL A O 1
ATOM 775 N N . CYS A 1 101 ? 8.945 -6.934 -1.257 1 98.88 101 CYS A N 1
ATOM 776 C CA . CYS A 1 101 ? 9.797 -8.094 -1.484 1 98.88 101 CYS A CA 1
ATOM 777 C C . CYS A 1 101 ? 11.227 -7.812 -1.048 1 98.88 101 CYS A C 1
ATOM 779 O O . CYS A 1 101 ? 11.828 -8.602 -0.313 1 98.88 101 CYS A O 1
ATOM 781 N N . ARG A 1 102 ? 11.773 -6.691 -1.451 1 98.69 102 ARG A N 1
ATOM 782 C CA . ARG A 1 102 ? 13.148 -6.359 -1.093 1 98.69 102 ARG A CA 1
ATOM 783 C C . ARG A 1 102 ? 13.297 -6.195 0.416 1 98.69 102 ARG A C 1
ATOM 785 O O . ARG A 1 102 ? 14.281 -6.648 1.001 1 98.69 102 ARG A O 1
ATOM 792 N N . ARG A 1 103 ? 12.336 -5.559 1.046 1 98.38 103 ARG A N 1
ATOM 793 C CA . ARG A 1 103 ? 12.336 -5.359 2.492 1 98.38 103 ARG A CA 1
ATOM 794 C C . ARG A 1 103 ? 12.484 -6.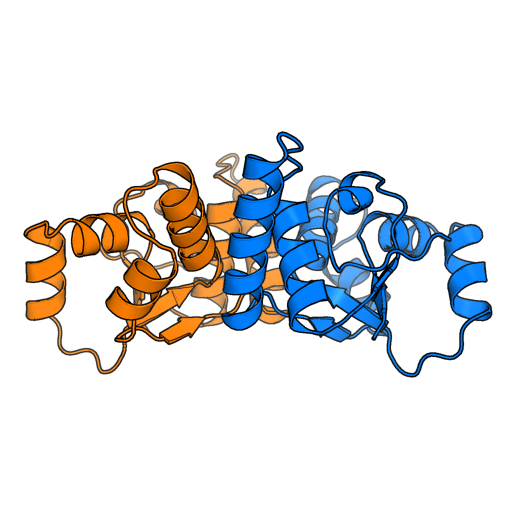684 3.229 1 98.38 103 ARG A C 1
ATOM 796 O O . ARG A 1 103 ? 13.148 -6.754 4.262 1 98.38 103 ARG A O 1
ATOM 803 N N . HIS A 1 104 ? 11.953 -7.738 2.662 1 98.44 104 HIS A N 1
ATOM 804 C CA . HIS A 1 104 ? 11.891 -9.008 3.377 1 98.44 104 HIS A CA 1
ATOM 805 C C . HIS A 1 104 ? 12.875 -10.016 2.785 1 98.44 104 HIS A C 1
ATOM 807 O O . HIS A 1 104 ? 12.961 -11.156 3.256 1 98.44 104 HIS A O 1
ATOM 813 N N . GLY A 1 105 ? 13.539 -9.602 1.723 1 98.12 105 GLY A N 1
ATOM 814 C CA . GLY A 1 105 ? 14.414 -10.539 1.03 1 98.12 105 GLY A CA 1
ATOM 815 C C . GLY A 1 105 ? 13.656 -11.641 0.313 1 98.12 105 GLY A C 1
ATOM 816 O O . GLY A 1 105 ? 14.133 -12.773 0.245 1 98.12 105 GLY A O 1
ATOM 817 N N . ALA A 1 106 ? 12.469 -11.352 -0.132 1 98.25 106 ALA A N 1
ATOM 818 C CA . ALA A 1 106 ? 11.617 -12.352 -0.773 1 98.25 106 ALA A CA 1
ATOM 819 C C . ALA A 1 106 ? 11.828 -12.367 -2.283 1 98.25 106 ALA A C 1
ATOM 821 O O . ALA A 1 106 ? 11.992 -11.32 -2.906 1 98.25 106 ALA A O 1
ATOM 822 N N . SER A 1 107 ? 11.828 -13.531 -2.857 1 98.12 107 SER A N 1
ATOM 823 C CA . SER A 1 107 ? 11.68 -13.664 -4.305 1 98.12 107 SER A CA 1
ATOM 824 C C . SER A 1 107 ? 10.219 -13.547 -4.727 1 98.12 107 SER A C 1
ATOM 826 O O . SER A 1 107 ? 9.32 -13.93 -3.977 1 98.12 107 SER A O 1
ATOM 828 N N . ILE A 1 108 ? 10.039 -13.078 -5.934 1 98.69 108 ILE A N 1
ATOM 829 C CA . ILE A 1 108 ? 8.664 -12.875 -6.371 1 98.69 108 ILE A CA 1
ATOM 830 C C . ILE A 1 108 ? 8.336 -13.844 -7.512 1 98.69 108 ILE A C 1
ATOM 832 O O . ILE A 1 108 ? 9.086 -13.938 -8.484 1 98.69 108 ILE A O 1
ATOM 836 N N . VAL A 1 109 ? 7.254 -14.594 -7.359 1 98.44 109 VAL A N 1
ATOM 837 C CA . VAL A 1 109 ? 6.719 -15.445 -8.414 1 98.44 109 VAL A CA 1
ATOM 838 C C . VAL A 1 109 ? 5.762 -14.641 -9.297 1 98.44 109 VAL A C 1
ATOM 840 O O . VAL A 1 109 ? 4.695 -14.219 -8.836 1 98.44 109 VAL A O 1
ATOM 843 N N . THR A 1 110 ? 6.145 -14.445 -10.508 1 98.31 110 THR A N 1
ATOM 844 C CA . THR A 1 110 ? 5.391 -13.555 -11.375 1 98.31 110 THR A CA 1
ATOM 845 C C . THR A 1 110 ? 5.668 -13.867 -12.844 1 98.31 110 THR A C 1
ATOM 847 O O . THR A 1 110 ? 6.691 -14.461 -13.172 1 98.31 110 THR A O 1
ATOM 850 N N . ARG A 1 111 ? 4.734 -13.492 -13.703 1 96.69 111 ARG A N 1
ATOM 851 C CA . ARG A 1 111 ? 4.953 -13.516 -15.141 1 96.69 111 ARG A CA 1
ATOM 852 C C . ARG A 1 111 ? 5.137 -12.102 -15.688 1 96.69 111 ARG A C 1
ATOM 854 O O . ARG A 1 111 ? 5.336 -11.922 -16.891 1 96.69 111 ARG A O 1
ATOM 861 N N . ASP A 1 112 ? 4.969 -11.148 -14.828 1 94.75 112 ASP A N 1
ATOM 862 C CA . ASP A 1 112 ? 5.133 -9.758 -15.234 1 94.75 112 ASP A CA 1
ATOM 863 C C . ASP A 1 112 ? 6.609 -9.406 -15.414 1 94.75 112 ASP A C 1
ATOM 865 O O . ASP A 1 112 ? 7.359 -9.32 -14.445 1 94.75 112 ASP A O 1
ATOM 869 N N . GLY A 1 113 ? 7.066 -9.109 -16.609 1 94.88 113 GLY A N 1
ATOM 870 C CA . GLY A 1 113 ? 8.453 -8.836 -16.938 1 94.88 113 GLY A CA 1
ATOM 871 C C . GLY A 1 113 ? 8.938 -7.488 -16.438 1 94.88 113 GLY A C 1
ATOM 872 O O . GLY A 1 113 ? 10.141 -7.219 -16.422 1 94.88 113 GLY A O 1
ATOM 873 N N . ASP A 1 114 ? 8.016 -6.641 -15.977 1 95.56 114 ASP A N 1
ATOM 874 C CA . ASP A 1 114 ? 8.391 -5.316 -15.492 1 95.56 114 ASP A CA 1
ATOM 875 C C . ASP A 1 114 ? 9.32 -5.414 -14.289 1 95.56 114 ASP A C 1
ATOM 877 O O . ASP A 1 114 ? 10.188 -4.559 -14.102 1 95.56 114 ASP A O 1
ATOM 881 N N . PHE A 1 115 ? 9.258 -6.441 -13.539 1 97.69 115 PHE A N 1
ATOM 882 C CA .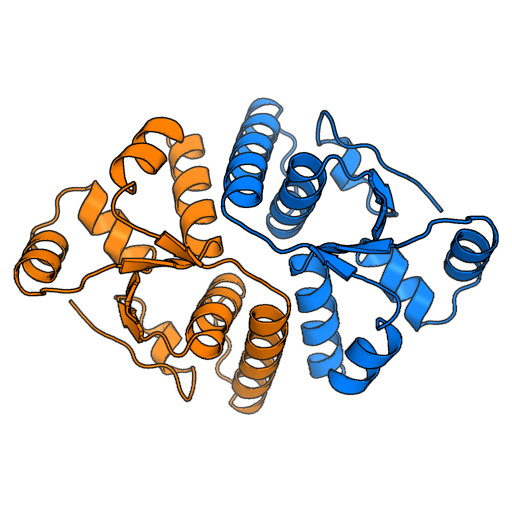 PHE A 1 115 ? 10.047 -6.586 -12.32 1 97.69 115 PHE A CA 1
ATOM 883 C C . PHE A 1 115 ? 11.516 -6.828 -12.656 1 97.69 115 PHE A C 1
ATOM 885 O O . PHE A 1 115 ? 12.383 -6.715 -11.789 1 97.69 115 PHE A O 1
ATOM 892 N N . GLU A 1 116 ? 11.797 -7.168 -13.891 1 96.62 116 GLU A N 1
ATOM 893 C CA . GLU A 1 116 ? 13.188 -7.348 -14.32 1 96.62 116 GLU A CA 1
ATOM 894 C C . GLU A 1 116 ? 13.977 -6.047 -14.195 1 96.62 116 GLU A C 1
ATOM 896 O O . GLU A 1 116 ? 15.203 -6.07 -14.062 1 96.62 116 GLU A O 1
ATOM 901 N N . ALA A 1 117 ? 13.289 -4.98 -14.203 1 97.12 117 ALA A N 1
ATOM 902 C CA . ALA A 1 117 ? 13.93 -3.668 -14.133 1 97.12 117 ALA A CA 1
ATOM 903 C C . ALA A 1 117 ? 14.383 -3.354 -12.711 1 97.12 117 ALA A C 1
ATOM 905 O O . ALA A 1 117 ? 15.156 -2.414 -12.492 1 97.12 117 ALA A O 1
ATOM 906 N N . VAL A 1 118 ? 13.938 -4.129 -11.719 1 97.94 118 VAL A N 1
ATOM 907 C CA . VAL A 1 118 ? 14.227 -3.848 -10.312 1 97.94 118 VAL A CA 1
ATOM 908 C C . VAL A 1 118 ? 15.477 -4.609 -9.883 1 97.94 118 VAL A C 1
ATOM 910 O O . VAL A 1 118 ? 15.461 -5.84 -9.789 1 97.94 118 VAL A O 1
ATOM 913 N N . ASP A 1 119 ? 16.5 -3.912 -9.508 1 96.56 119 ASP A N 1
ATOM 914 C CA . ASP A 1 119 ? 17.734 -4.531 -9.016 1 96.56 119 ASP A CA 1
ATOM 915 C C . ASP A 1 119 ? 17.5 -5.199 -7.66 1 96.56 119 ASP A C 1
ATOM 917 O O . ASP A 1 119 ? 16.641 -4.773 -6.887 1 96.56 119 ASP A O 1
ATOM 921 N N . ASP A 1 120 ? 18.219 -6.246 -7.406 1 97.38 120 ASP A N 1
ATOM 922 C CA . ASP A 1 120 ? 18.203 -6.949 -6.125 1 97.38 120 ASP A CA 1
ATOM 923 C C . ASP A 1 120 ? 16.828 -7.52 -5.824 1 97.38 120 ASP A C 1
ATOM 925 O O . ASP A 1 120 ? 16.344 -7.434 -4.691 1 97.38 120 ASP A O 1
ATOM 929 N N . LEU A 1 121 ? 16.094 -7.898 -6.852 1 98.25 121 LEU A N 1
ATOM 930 C CA . LEU A 1 121 ? 14.828 -8.617 -6.742 1 98.25 121 LEU A CA 1
ATOM 931 C C . LEU A 1 121 ? 14.844 -9.883 -7.59 1 98.25 121 LEU A C 1
ATOM 933 O O . LEU A 1 121 ? 14.93 -9.812 -8.82 1 98.25 121 LEU A O 1
ATOM 937 N N . GLU A 1 122 ? 14.773 -10.984 -6.926 1 98.06 122 GLU A N 1
ATOM 938 C CA . GLU A 1 122 ? 14.781 -12.258 -7.637 1 98.06 122 GLU A CA 1
ATOM 939 C C . GLU A 1 122 ? 13.383 -12.625 -8.125 1 98.06 122 GLU A C 1
ATOM 941 O O . GLU A 1 122 ? 12.422 -12.609 -7.348 1 98.06 122 GLU A O 1
ATOM 946 N N . MET A 1 123 ? 13.352 -12.977 -9.344 1 97.81 123 MET A N 1
ATOM 947 C CA . MET A 1 123 ? 12.094 -13.414 -9.945 1 97.81 123 MET A CA 1
ATOM 948 C C . MET A 1 123 ? 12.094 -14.922 -10.164 1 97.81 123 MET A C 1
ATOM 950 O O . MET A 1 123 ? 13.109 -15.492 -10.57 1 97.81 123 MET A O 1
ATOM 954 N N . ILE A 1 124 ? 10.992 -15.461 -9.93 1 97 124 ILE A N 1
ATOM 955 C CA . ILE A 1 124 ? 10.766 -16.875 -10.227 1 97 124 ILE A CA 1
ATOM 956 C C . ILE A 1 124 ? 9.641 -17 -11.25 1 97 124 ILE A C 1
ATOM 958 O O . ILE A 1 124 ? 8.523 -16.531 -11.023 1 97 124 ILE A O 1
ATOM 962 N N . ARG A 1 125 ? 9.93 -17.641 -12.305 1 95.38 125 ARG A N 1
ATOM 963 C CA . ARG A 1 125 ? 8.922 -17.875 -13.32 1 95.38 125 ARG A CA 1
ATOM 964 C C . ARG A 1 125 ? 8.242 -19.234 -13.109 1 95.38 125 ARG A C 1
ATOM 966 O O . ARG A 1 125 ? 8.828 -20.141 -12.508 1 95.38 125 ARG A O 1
ATOM 973 N N . TYR A 1 126 ? 7.133 -19.266 -13.602 1 94.25 126 TYR A N 1
ATOM 974 C CA . TYR A 1 126 ? 6.375 -20.5 -13.414 1 94.25 126 TYR A CA 1
ATOM 975 C C . TYR A 1 126 ? 5.684 -20.922 -14.711 1 94.25 126 TYR A C 1
ATOM 977 O O . TYR A 1 126 ? 5.48 -20.094 -15.602 1 94.25 126 TYR A O 1
ATOM 985 N N . MET B 1 1 ? -7.434 8.016 17.422 1 95.31 1 MET B N 1
ATOM 986 C CA . MET B 1 1 ? -6.191 8.016 16.656 1 95.31 1 MET B CA 1
ATOM 987 C C . MET B 1 1 ? -6.27 8.984 15.484 1 95.31 1 MET B C 1
ATOM 989 O O . MET B 1 1 ? -7.309 9.094 14.828 1 95.31 1 MET B O 1
ATOM 993 N N . ILE B 1 2 ? -5.211 9.781 15.25 1 97.31 2 ILE B N 1
ATOM 994 C CA . ILE B 1 2 ? -5.195 10.789 14.188 1 97.31 2 ILE B CA 1
ATOM 995 C C . ILE B 1 2 ? -4.145 10.414 13.141 1 97.31 2 ILE B C 1
ATOM 997 O O . ILE B 1 2 ? -2.961 10.273 13.469 1 97.31 2 ILE B O 1
ATOM 1001 N N . ALA B 1 3 ? -4.633 10.203 11.992 1 98.5 3 ALA B N 1
ATOM 1002 C CA . ALA B 1 3 ? -3.756 9.953 10.852 1 98.5 3 ALA B CA 1
ATOM 1003 C C . ALA B 1 3 ? -3.58 11.203 10 1 98.5 3 ALA B C 1
ATOM 1005 O O . ALA B 1 3 ? -4.539 11.945 9.773 1 98.5 3 ALA B O 1
ATOM 1006 N N . LEU B 1 4 ? -2.359 11.438 9.578 1 98.56 4 LEU B N 1
ATOM 1007 C CA . LEU B 1 4 ? -2.033 12.617 8.797 1 98.56 4 LEU B CA 1
ATOM 1008 C C . LEU B 1 4 ? -1.903 12.266 7.316 1 98.56 4 LEU B C 1
ATOM 1010 O O . LEU B 1 4 ? -1.157 11.352 6.953 1 98.56 4 LEU B O 1
ATOM 1014 N N . ASP B 1 5 ? -2.619 12.961 6.477 1 98.5 5 ASP B N 1
ATOM 1015 C CA . ASP B 1 5 ? -2.59 12.781 5.027 1 98.5 5 ASP B CA 1
ATOM 1016 C C . ASP B 1 5 ? -1.46 13.594 4.395 1 98.5 5 ASP B C 1
ATOM 1018 O O . ASP B 1 5 ? -0.805 14.383 5.074 1 98.5 5 ASP B O 1
ATOM 1022 N N . SER B 1 6 ? -1.247 13.352 3.125 1 97.88 6 SER B N 1
ATOM 1023 C CA . SER B 1 6 ? -0.161 14.008 2.408 1 97.88 6 SER B CA 1
ATOM 1024 C C . SER B 1 6 ? -0.361 15.523 2.377 1 97.88 6 SER B C 1
ATOM 1026 O O . SER B 1 6 ? 0.604 16.281 2.48 1 97.88 6 SER B O 1
ATOM 1028 N N . SER B 1 7 ? -1.647 15.977 2.182 1 97.12 7 SER B N 1
ATOM 1029 C CA . SER B 1 7 ? -1.91 17.406 2.137 1 97.12 7 SER B CA 1
ATOM 1030 C C . SER B 1 7 ? -1.405 18.109 3.396 1 97.12 7 SER B C 1
ATOM 1032 O O . SER B 1 7 ? -0.796 19.172 3.32 1 97.12 7 SER B O 1
ATOM 1034 N N . PHE B 1 8 ? -1.628 17.5 4.52 1 98.12 8 PHE B N 1
ATOM 1035 C CA . PHE B 1 8 ? -1.174 18.062 5.781 1 98.12 8 PHE B CA 1
ATOM 1036 C C . PHE B 1 8 ? 0.347 18.016 5.879 1 98.12 8 PHE B C 1
ATOM 1038 O O . PHE B 1 8 ? 0.978 19.016 6.254 1 98.12 8 PHE B O 1
ATOM 1045 N N . LEU B 1 9 ? 0.924 16.938 5.586 1 97.88 9 LEU B N 1
ATOM 1046 C CA . LEU B 1 9 ? 2.352 16.719 5.801 1 97.88 9 LEU B CA 1
ATOM 1047 C C . LEU B 1 9 ? 3.176 17.578 4.84 1 97.88 9 LEU B C 1
ATOM 1049 O O . LEU B 1 9 ? 4.262 18.031 5.188 1 97.88 9 LEU B O 1
ATOM 1053 N N . VAL B 1 10 ? 2.701 17.719 3.605 1 96.31 10 VAL B N 1
ATOM 1054 C CA . VAL B 1 10 ? 3.365 18.609 2.664 1 96.31 10 VAL B CA 1
ATOM 1055 C C . VAL B 1 10 ? 3.377 20.031 3.223 1 96.31 10 VAL B C 1
ATOM 1057 O O . VAL B 1 10 ? 4.414 20.703 3.223 1 96.31 10 VAL B O 1
ATOM 1060 N N . ASP B 1 11 ? 2.201 20.516 3.758 1 96.94 11 ASP B N 1
ATOM 1061 C CA . ASP B 1 11 ? 2.123 21.828 4.379 1 96.94 11 ASP B CA 1
ATOM 1062 C C . ASP B 1 11 ? 3.07 21.938 5.574 1 96.94 11 ASP B C 1
ATOM 1064 O O . ASP B 1 11 ? 3.738 22.953 5.758 1 96.94 11 ASP B O 1
ATOM 1068 N N . TYR B 1 12 ? 3.127 20.875 6.367 1 96.75 12 TYR B N 1
ATOM 1069 C CA . TYR B 1 12 ? 4.008 20.844 7.527 1 96.75 12 TYR B CA 1
ATOM 1070 C C . TYR B 1 12 ? 5.469 20.969 7.113 1 96.75 12 TYR B C 1
ATOM 1072 O O . TYR B 1 12 ? 6.211 21.781 7.668 1 96.75 12 TYR B O 1
ATOM 1080 N N . LEU B 1 13 ? 5.879 20.203 6.102 1 94.94 13 LEU B N 1
ATOM 1081 C CA . LEU B 1 13 ? 7.262 20.188 5.645 1 94.94 13 LEU B CA 1
ATOM 1082 C C . LEU B 1 13 ? 7.645 21.516 5.008 1 94.94 13 LEU B C 1
ATOM 1084 O O . LEU B 1 13 ? 8.812 21.922 5.039 1 94.94 13 LEU B O 1
ATOM 1088 N N . GLN B 1 14 ? 6.633 22.203 4.465 1 93.81 14 GLN B N 1
ATOM 1089 C CA . GLN B 1 14 ? 6.879 23.484 3.832 1 93.81 14 GLN B CA 1
ATOM 1090 C C . GLN B 1 14 ? 6.762 24.625 4.84 1 93.81 14 GLN B C 1
ATOM 1092 O O . GLN B 1 14 ? 6.953 25.797 4.492 1 93.81 14 GLN B O 1
ATOM 1097 N N . GLY B 1 15 ? 6.387 24.344 6.02 1 94.19 15 GLY B N 1
ATOM 1098 C CA . GLY B 1 15 ? 6.332 25.328 7.078 1 94.19 15 GLY B CA 1
ATOM 1099 C C . GLY B 1 15 ? 5.125 26.25 6.973 1 94.19 15 GLY B C 1
ATOM 1100 O O . GLY B 1 15 ? 5.211 27.438 7.305 1 94.19 15 GLY B O 1
ATOM 1101 N N . GLN B 1 16 ? 4.066 25.672 6.504 1 94.69 16 GLN B N 1
ATOM 1102 C CA . GLN B 1 16 ? 2.854 26.484 6.398 1 94.69 16 GLN B CA 1
ATOM 1103 C C . GLN B 1 16 ? 2.211 26.688 7.766 1 94.69 16 GLN B C 1
ATOM 1105 O O . GLN B 1 16 ? 2.17 25.766 8.586 1 94.69 16 GLN B O 1
ATOM 1110 N N . ASP B 1 17 ? 1.653 27.781 7.988 1 93.25 17 ASP B N 1
ATOM 1111 C CA . ASP B 1 17 ? 1.113 28.188 9.281 1 93.25 17 ASP B CA 1
ATOM 1112 C C . ASP B 1 17 ? -0.045 27.297 9.703 1 93.25 17 ASP B C 1
ATOM 1114 O O . ASP B 1 17 ? -0.178 26.953 10.883 1 93.25 17 ASP B O 1
ATOM 1118 N N . ALA B 1 18 ? -0.855 26.984 8.789 1 93.06 18 ALA B N 1
ATOM 1119 C CA . ALA B 1 18 ? -2.039 26.188 9.117 1 93.06 18 ALA B CA 1
ATOM 1120 C C . ALA B 1 18 ? -1.653 24.859 9.75 1 93.06 18 ALA B C 1
ATOM 1122 O O . ALA B 1 18 ? -2.281 24.422 10.711 1 93.06 18 ALA B O 1
ATOM 1123 N N . ALA B 1 19 ? -0.656 24.125 9.203 1 94.38 19 ALA B N 1
ATOM 1124 C CA . ALA B 1 19 ? -0.199 22.844 9.742 1 94.38 19 ALA B CA 1
ATOM 1125 C C . ALA B 1 19 ? 0.435 23.031 11.117 1 94.38 19 ALA B C 1
ATOM 1127 O O . ALA B 1 19 ? 0.188 22.234 12.031 1 94.38 19 ALA B O 1
ATOM 1128 N N . ARG B 1 20 ? 1.181 24.094 11.281 1 91.75 20 ARG B N 1
ATOM 1129 C CA . ARG B 1 20 ? 1.819 24.391 12.562 1 91.75 20 ARG B CA 1
ATOM 1130 C C . ARG B 1 20 ? 0.779 24.656 13.648 1 91.75 20 ARG B C 1
ATOM 1132 O O . ARG B 1 20 ? 0.862 24.109 14.742 1 91.75 20 ARG B O 1
ATOM 1139 N N . SER B 1 21 ? -0.139 25.5 13.305 1 94.12 21 SER B N 1
ATOM 1140 C CA . SER B 1 21 ? -1.191 25.875 14.242 1 94.12 21 SER B CA 1
ATOM 1141 C C . SER B 1 21 ? -2.002 24.641 14.664 1 94.12 21 SER B C 1
ATOM 1143 O O . SER B 1 21 ? -2.398 24.531 15.828 1 94.12 21 SER B O 1
ATOM 1145 N N . PHE B 1 22 ? -2.229 23.734 13.672 1 94.62 22 PHE B N 1
ATOM 1146 C CA . PHE B 1 22 ? -2.977 22.516 13.961 1 94.62 22 PHE B CA 1
ATOM 1147 C C . PHE B 1 22 ? -2.277 21.688 15.031 1 94.62 22 PHE B C 1
ATOM 1149 O O . PHE B 1 22 ? -2.92 21.203 15.969 1 94.62 22 PHE B O 1
ATOM 1156 N N . LEU B 1 23 ? -0.994 21.531 14.914 1 92.75 23 LEU B N 1
ATOM 1157 C CA . LEU B 1 23 ? -0.223 20.719 15.844 1 92.75 23 LEU B CA 1
ATOM 1158 C C . LEU B 1 23 ? -0.13 21.375 17.219 1 92.75 23 LEU B C 1
ATOM 1160 O O . LEU B 1 23 ? -0.166 20.703 18.25 1 92.75 23 LEU B O 1
ATOM 1164 N N . GLU B 1 24 ? -0.026 22.656 17.25 1 89.12 24 GLU B N 1
ATOM 1165 C CA . GLU B 1 24 ? 0.106 23.422 18.484 1 89.12 24 GLU B CA 1
ATOM 1166 C C . GLU B 1 24 ? -1.18 23.359 19.312 1 89.12 24 GLU B C 1
ATOM 1168 O O . GLU B 1 24 ? -1.137 23.406 20.547 1 89.12 24 GLU B O 1
ATOM 1173 N N . GLY B 1 25 ? -2.205 23.219 18.594 1 84.56 25 GLY B N 1
ATOM 1174 C CA . GLY B 1 25 ? -3.502 23.266 19.25 1 84.56 25 GLY B CA 1
ATOM 1175 C C . GLY B 1 25 ? -3.965 21.891 19.734 1 84.56 25 GLY B C 1
ATOM 1176 O O . GLY B 1 25 ? -5.039 21.766 20.328 1 84.56 25 GLY B O 1
ATOM 1177 N N . ARG B 1 26 ? -3.113 20.984 19.453 1 82.62 26 ARG B N 1
ATOM 1178 C CA . ARG B 1 26 ? -3.551 19.641 19.797 1 82.62 26 ARG B CA 1
ATOM 1179 C C . ARG B 1 26 ? -2.541 18.953 20.719 1 82.62 26 ARG B C 1
ATOM 1181 O O . ARG B 1 26 ? -1.357 19.297 20.703 1 82.62 26 ARG B O 1
ATOM 1188 N N . ASP B 1 27 ? -3.004 18.25 21.609 1 81.06 27 ASP B N 1
ATOM 1189 C CA . ASP B 1 27 ? -2.166 17.516 22.562 1 81.06 27 ASP B CA 1
ATOM 1190 C C . ASP B 1 27 ? -2.332 16 22.375 1 81.06 27 ASP B C 1
ATOM 1192 O O . ASP B 1 27 ? -2.822 15.312 23.281 1 81.06 27 ASP B O 1
ATOM 1196 N N . GLU B 1 28 ? -1.972 15.547 21.234 1 83.75 28 GLU B N 1
ATOM 1197 C CA . GLU B 1 28 ? -2.08 14.109 21 1 83.75 28 GLU B CA 1
ATOM 1198 C C . GLU B 1 28 ? -0.777 13.398 21.344 1 83.75 28 GLU B C 1
ATOM 1200 O O . GLU B 1 28 ? 0.31 13.906 21.062 1 83.75 28 GLU B O 1
ATOM 1205 N N . PRO B 1 29 ? -0.883 12.344 21.922 1 85.31 29 PRO B N 1
ATOM 1206 C CA . PRO B 1 29 ? 0.331 11.594 22.266 1 85.31 29 PRO B CA 1
ATOM 1207 C C . PRO B 1 29 ? 1.104 11.133 21.047 1 85.31 29 PRO B C 1
ATOM 1209 O O . PRO B 1 29 ? 2.322 10.938 21.109 1 85.31 29 PRO B O 1
ATOM 1212 N N . ALA B 1 30 ? 0.381 10.852 20.047 1 93.06 30 ALA B N 1
ATOM 1213 C CA . ALA B 1 30 ? 1.03 10.398 18.828 1 93.06 30 ALA B CA 1
ATOM 1214 C C . ALA B 1 30 ? 0.186 10.742 17.609 1 93.06 30 ALA B C 1
ATOM 1216 O O . ALA B 1 30 ? -1.043 10.812 17.688 1 93.06 30 ALA B O 1
ATOM 1217 N N . TYR B 1 31 ? 0.827 11.055 16.547 1 97.44 31 TYR B N 1
ATOM 1218 C CA . TYR B 1 31 ? 0.23 11.172 15.219 1 97.44 31 TYR B CA 1
ATOM 1219 C C . TYR B 1 31 ? 0.689 10.039 14.305 1 97.44 31 TYR B C 1
ATOM 1221 O O . TYR B 1 31 ? 1.82 9.562 14.422 1 97.44 31 TYR B O 1
ATOM 1229 N N . TYR B 1 32 ? -0.24 9.648 13.5 1 98.56 32 TYR B N 1
ATOM 1230 C CA . TYR B 1 32 ? 0.048 8.477 12.672 1 98.56 32 TYR B CA 1
ATOM 1231 C C . TYR B 1 32 ? 0.063 8.852 11.195 1 98.56 32 TYR B C 1
ATOM 1233 O O . TYR B 1 32 ? -0.567 9.828 10.789 1 98.56 32 TYR B O 1
ATOM 1241 N N . VAL B 1 33 ? 0.831 8.102 10.445 1 98.81 33 VAL B N 1
ATOM 1242 C CA . VAL B 1 33 ? 0.915 8.312 9 1 98.81 33 VAL B CA 1
ATOM 1243 C C . VAL B 1 33 ? 0.746 6.977 8.273 1 98.81 33 VAL B C 1
ATOM 1245 O O . VAL B 1 33 ? 1.572 6.074 8.422 1 98.81 33 VAL B O 1
ATOM 1248 N N . PRO B 1 34 ? -0.375 6.824 7.504 1 98.94 34 PRO B N 1
ATOM 1249 C CA . PRO B 1 34 ? -0.429 5.633 6.656 1 98.94 34 PRO B CA 1
ATOM 1250 C C . PRO B 1 34 ? 0.812 5.477 5.777 1 98.94 34 PRO B C 1
ATOM 1252 O O . PRO B 1 34 ? 1.283 6.457 5.191 1 98.94 34 PRO B O 1
ATOM 1255 N N . THR B 1 35 ? 1.304 4.309 5.641 1 98.88 35 THR B N 1
ATOM 1256 C CA . THR B 1 35 ? 2.562 4.09 4.934 1 98.88 35 THR B CA 1
ATOM 1257 C C . THR B 1 35 ? 2.414 4.41 3.449 1 98.88 35 THR B C 1
ATOM 1259 O O . THR B 1 35 ? 3.383 4.797 2.793 1 98.88 35 THR B O 1
ATOM 1262 N N . ILE B 1 36 ? 1.231 4.332 2.912 1 98.81 36 ILE B N 1
ATOM 1263 C CA . ILE B 1 36 ? 0.971 4.754 1.539 1 98.81 36 ILE B CA 1
ATOM 1264 C C . ILE B 1 36 ? 1.307 6.234 1.38 1 98.81 36 ILE B C 1
ATOM 1266 O O . ILE B 1 36 ? 1.903 6.637 0.379 1 98.81 36 ILE B O 1
ATOM 1270 N N . VAL B 1 37 ? 0.935 7.07 2.361 1 98.75 37 VAL B N 1
ATOM 1271 C CA . VAL B 1 37 ? 1.224 8.5 2.357 1 98.75 37 VAL B CA 1
ATOM 1272 C C . VAL B 1 37 ? 2.732 8.727 2.434 1 98.75 37 VAL B C 1
ATOM 1274 O O . VAL B 1 37 ? 3.283 9.547 1.697 1 98.75 37 VAL B O 1
ATOM 1277 N N . LEU B 1 38 ? 3.391 7.957 3.291 1 98.19 38 LEU B N 1
ATOM 1278 C CA . LEU B 1 38 ? 4.84 8.062 3.428 1 98.19 38 LEU B CA 1
ATOM 1279 C C . LEU B 1 38 ? 5.531 7.762 2.104 1 98.19 38 LEU B C 1
ATOM 1281 O O . LEU B 1 38 ? 6.441 8.492 1.697 1 98.19 38 LEU B O 1
ATOM 1285 N N . PHE B 1 39 ? 5.09 6.766 1.46 1 98.12 39 PHE B N 1
ATOM 1286 C CA . PHE B 1 39 ? 5.672 6.398 0.174 1 98.12 39 PHE B CA 1
ATOM 1287 C C . PHE B 1 39 ? 5.547 7.543 -0.825 1 98.12 39 PHE B C 1
ATOM 1289 O O . PHE B 1 39 ? 6.508 7.867 -1.526 1 98.12 39 PHE B O 1
ATOM 1296 N N . GLU B 1 40 ? 4.367 8.125 -0.89 1 97.19 40 GLU B N 1
ATOM 1297 C CA . GLU B 1 40 ? 4.129 9.227 -1.818 1 97.19 40 GLU B CA 1
ATOM 1298 C C . GLU B 1 40 ? 5.059 10.398 -1.53 1 97.19 40 GLU B C 1
ATOM 1300 O O . GLU B 1 40 ? 5.605 11.008 -2.455 1 97.19 40 GLU B O 1
ATOM 1305 N N . LEU B 1 41 ? 5.262 10.703 -0.281 1 96.62 41 LEU B N 1
ATOM 1306 C CA . LEU B 1 41 ? 6.145 11.797 0.107 1 96.62 41 LEU B CA 1
ATOM 1307 C C . LEU B 1 41 ? 7.59 11.484 -0.266 1 96.62 41 LEU B C 1
ATOM 1309 O O . LEU B 1 41 ? 8.297 12.352 -0.792 1 96.62 41 LEU B O 1
ATOM 1313 N N . TYR B 1 42 ? 8 10.227 -0.004 1 95.31 42 TYR B N 1
ATOM 1314 C CA . TYR B 1 42 ? 9.367 9.82 -0.33 1 95.31 42 TYR B CA 1
ATOM 1315 C C . TYR B 1 42 ? 9.594 9.844 -1.837 1 95.31 42 TYR B C 1
ATOM 1317 O O . TYR B 1 42 ? 10.617 10.344 -2.307 1 95.31 42 TYR B O 1
ATOM 1325 N N . ARG B 1 43 ? 8.648 9.312 -2.535 1 93.69 43 ARG B N 1
ATOM 1326 C CA . ARG B 1 43 ? 8.727 9.266 -3.992 1 93.69 43 ARG B CA 1
ATOM 1327 C C . ARG B 1 43 ? 8.836 10.672 -4.574 1 93.69 43 ARG B C 1
ATOM 1329 O O . ARG B 1 43 ? 9.656 10.914 -5.461 1 93.69 43 ARG B O 1
ATOM 1336 N N . ASP 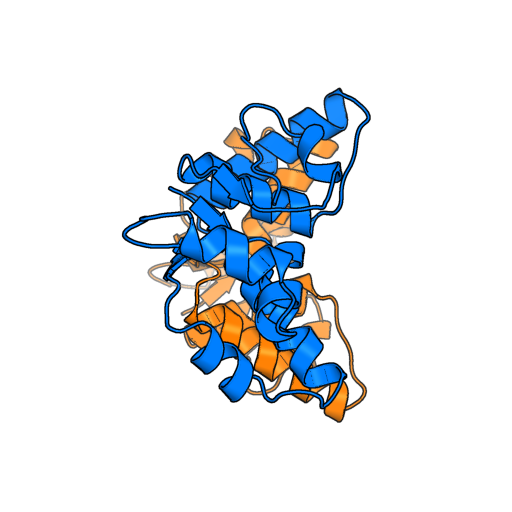B 1 44 ? 8.039 11.578 -4.074 1 91.88 44 ASP B N 1
ATOM 1337 C CA . ASP B 1 44 ? 8.031 12.945 -4.586 1 91.88 44 ASP B CA 1
ATOM 1338 C C . ASP B 1 44 ? 9.328 13.664 -4.238 1 91.88 44 ASP B C 1
ATOM 1340 O O . ASP B 1 44 ? 9.812 14.492 -5.016 1 91.88 44 ASP B O 1
ATOM 1344 N N . ALA B 1 45 ? 9.875 13.398 -3.098 1 87.38 45 ALA B N 1
ATOM 1345 C CA . ALA B 1 45 ? 11.156 13.977 -2.693 1 87.38 45 ALA B CA 1
ATOM 1346 C C . ALA B 1 45 ? 12.281 13.531 -3.623 1 87.38 45 ALA B C 1
ATOM 1348 O O . ALA B 1 45 ? 13.133 14.336 -4.004 1 87.38 45 ALA B O 1
ATOM 1349 N N . ALA B 1 46 ? 12.25 12.312 -3.992 1 79.75 46 ALA B N 1
ATOM 1350 C CA . ALA B 1 46 ? 13.273 11.766 -4.875 1 79.75 46 ALA B CA 1
ATOM 1351 C C . ALA B 1 46 ? 13.172 12.367 -6.273 1 79.75 46 ALA B C 1
ATOM 1353 O O . ALA B 1 46 ? 14.188 12.562 -6.949 1 79.75 46 ALA B O 1
ATOM 1354 N N . TRP B 1 47 ? 12 12.641 -6.719 1 79.69 47 TRP B N 1
ATOM 1355 C CA . TRP B 1 47 ? 11.742 13.164 -8.062 1 79.69 47 TRP B CA 1
ATOM 1356 C C . TRP B 1 47 ? 12.172 14.625 -8.172 1 79.69 47 TRP B C 1
ATOM 1358 O O . TRP B 1 47 ? 12.773 15.023 -9.164 1 79.69 47 TRP B O 1
ATOM 1368 N N . SER B 1 48 ? 11.82 15.367 -7.137 1 76.25 48 SER B N 1
ATOM 1369 C CA . SER B 1 48 ? 12.008 16.812 -7.199 1 76.25 48 SER B CA 1
ATOM 1370 C C . SER B 1 48 ? 13.438 17.203 -6.832 1 76.25 48 SER B C 1
ATOM 1372 O O . SER B 1 48 ? 13.852 18.328 -7.055 1 76.25 48 SER B O 1
ATOM 1374 N N . ASP B 1 49 ? 14.172 16.281 -6.441 1 69.06 49 ASP B N 1
ATOM 1375 C CA . ASP B 1 49 ? 15.508 16.578 -5.93 1 69.06 49 ASP B CA 1
ATOM 1376 C C . ASP B 1 49 ? 15.461 17.719 -4.902 1 69.06 49 ASP B C 1
ATOM 1378 O O . ASP B 1 49 ? 16.391 18.516 -4.809 1 69.06 49 ASP B O 1
ATOM 1382 N N . THR B 1 50 ? 14.336 17.922 -4.297 1 67.44 50 THR B N 1
ATOM 1383 C CA . THR B 1 50 ? 14.172 19.016 -3.336 1 67.44 50 THR B CA 1
ATOM 1384 C C . THR B 1 50 ? 14.648 18.594 -1.951 1 67.44 50 THR B C 1
ATOM 1386 O O . THR B 1 50 ? 15.266 19.375 -1.229 1 67.44 50 THR B O 1
ATOM 1389 N N . ARG B 1 51 ? 14.258 17.469 -1.549 1 73.31 51 ARG B N 1
ATOM 1390 C CA . ARG B 1 51 ? 14.688 16.859 -0.291 1 73.31 51 ARG B CA 1
ATOM 1391 C C . ARG B 1 51 ? 15.062 15.391 -0.486 1 73.31 51 ARG B C 1
ATOM 1393 O O . ARG B 1 51 ? 14.453 14.695 -1.3 1 73.31 51 ARG B O 1
ATOM 1400 N N . SER B 1 52 ? 16.062 15.039 0.187 1 84.81 52 SER B N 1
ATOM 1401 C CA . SER B 1 52 ? 16.359 13.609 0.179 1 84.81 52 SER B CA 1
ATOM 1402 C C . SER B 1 52 ? 15.328 12.828 0.991 1 84.81 52 SER B C 1
ATOM 1404 O O . SER B 1 52 ? 14.641 13.398 1.844 1 84.81 52 SER B O 1
ATOM 1406 N N . THR B 1 53 ? 15.109 11.602 0.66 1 87.5 53 THR B N 1
ATOM 1407 C CA . THR B 1 53 ? 14.242 10.703 1.41 1 87.5 53 THR B CA 1
ATOM 1408 C C . THR B 1 53 ? 14.625 10.688 2.887 1 87.5 53 THR B C 1
ATOM 1410 O O . THR B 1 53 ? 13.758 10.633 3.76 1 87.5 53 THR B O 1
ATOM 1413 N N . ASP B 1 54 ? 15.883 10.836 3.148 1 89.06 54 ASP B N 1
ATOM 1414 C CA . ASP B 1 54 ? 16.359 10.828 4.527 1 89.06 54 ASP B CA 1
ATOM 1415 C C . ASP B 1 54 ? 15.906 12.07 5.277 1 89.06 54 ASP B C 1
ATOM 1417 O O . ASP B 1 54 ? 15.531 12 6.449 1 89.06 54 ASP B O 1
ATOM 1421 N N . VAL B 1 55 ? 15.961 13.164 4.602 1 92.12 55 VAL B N 1
ATOM 1422 C CA . VAL B 1 55 ? 15.547 14.422 5.219 1 92.12 55 VAL B CA 1
ATOM 1423 C C . VAL B 1 55 ? 14.055 14.375 5.535 1 92.12 55 VAL B C 1
ATOM 1425 O O . VAL B 1 55 ? 13.633 14.758 6.629 1 92.12 55 VAL B O 1
ATOM 1428 N N . VAL B 1 56 ? 13.281 13.883 4.562 1 94.31 56 VAL B N 1
ATOM 1429 C CA . VAL B 1 56 ? 11.844 13.773 4.781 1 94.31 56 VAL B CA 1
ATOM 1430 C C . VAL B 1 56 ? 11.57 12.805 5.93 1 94.31 56 VAL B C 1
ATOM 1432 O O . VAL B 1 56 ? 10.781 13.102 6.828 1 94.31 56 VAL B O 1
ATOM 1435 N N . SER B 1 57 ? 12.219 11.656 5.938 1 93.75 57 SER B N 1
ATOM 1436 C CA . SER B 1 57 ? 12.039 10.648 6.977 1 93.75 57 SER B CA 1
ATOM 1437 C C . SER B 1 57 ? 12.375 11.211 8.352 1 93.75 57 SER B C 1
ATOM 1439 O O . SER B 1 57 ? 11.625 11.008 9.312 1 93.75 57 SER B O 1
ATOM 1441 N N . GLU B 1 58 ? 13.461 11.906 8.469 1 94.88 58 GLU B N 1
ATOM 1442 C CA . GLU B 1 58 ? 13.883 12.492 9.734 1 94.88 58 GLU B CA 1
ATOM 1443 C C . GLU B 1 58 ? 12.898 13.562 10.195 1 94.88 58 GLU B C 1
ATOM 1445 O O . GLU B 1 58 ? 12.633 13.695 11.391 1 94.88 58 GLU B O 1
ATOM 1450 N N . SER B 1 59 ? 12.414 14.328 9.25 1 95.69 59 SER B N 1
ATOM 1451 C CA . SER B 1 59 ? 11.477 15.406 9.562 1 95.69 59 SER B CA 1
ATOM 1452 C C . SER B 1 59 ? 10.156 14.852 10.094 1 95.69 59 SER B C 1
ATOM 1454 O O . SER B 1 59 ? 9.398 15.57 10.75 1 95.69 59 SER B O 1
ATOM 1456 N N . LEU B 1 60 ? 9.898 13.57 9.836 1 96.56 60 LEU B N 1
ATOM 1457 C CA . LEU B 1 60 ? 8.625 12.984 10.227 1 96.56 60 LEU B CA 1
ATOM 1458 C C . LEU B 1 60 ? 8.812 11.961 11.344 1 96.56 60 LEU B C 1
ATOM 1460 O O . LEU B 1 60 ? 7.918 11.148 11.602 1 96.56 60 LEU B O 1
ATOM 1464 N N . ASP B 1 61 ? 9.961 12.008 12 1 95.5 61 ASP B N 1
ATOM 1465 C CA . ASP B 1 61 ? 10.312 11.023 13.008 1 95.5 61 ASP B CA 1
ATOM 1466 C C . ASP B 1 61 ? 9.422 11.156 14.242 1 95.5 61 ASP B C 1
ATOM 1468 O O . ASP B 1 61 ? 9.406 10.273 15.109 1 95.5 61 ASP B O 1
ATOM 1472 N N . TRP B 1 62 ? 8.617 12.195 14.336 1 95.12 62 TRP B N 1
ATOM 1473 C CA . TRP B 1 62 ? 7.703 12.43 15.445 1 95.12 62 TRP B CA 1
ATOM 1474 C C . TRP B 1 62 ? 6.375 11.719 15.211 1 95.12 62 TRP B C 1
ATOM 1476 O O . TRP B 1 62 ? 5.504 11.719 16.094 1 95.12 62 TRP B O 1
ATOM 1486 N N . THR B 1 63 ? 6.176 11.094 14.031 1 97.81 63 THR B N 1
ATOM 1487 C CA . THR B 1 63 ? 4.961 10.359 13.68 1 97.81 63 THR B CA 1
ATOM 1488 C C . THR B 1 63 ? 5.203 8.859 13.727 1 97.81 63 THR B C 1
ATOM 1490 O O . THR B 1 63 ? 6.348 8.406 13.758 1 97.81 63 THR B O 1
ATOM 1493 N N . GLU B 1 64 ? 4.141 8.125 13.852 1 98.19 64 GLU B N 1
ATOM 1494 C CA . GLU B 1 64 ? 4.168 6.664 13.82 1 98.19 64 GLU B CA 1
ATOM 1495 C C . GLU B 1 64 ? 3.545 6.133 12.531 1 98.19 64 GLU B C 1
ATOM 1497 O O . GLU B 1 64 ? 2.418 6.496 12.188 1 98.19 64 GLU B O 1
ATOM 1502 N N . PRO B 1 65 ? 4.23 5.285 11.828 1 98.56 65 PRO B N 1
ATOM 1503 C CA . PRO B 1 65 ? 3.654 4.73 10.602 1 98.56 65 PRO B CA 1
ATOM 1504 C C . PRO B 1 65 ? 2.533 3.73 10.875 1 98.56 65 PRO B C 1
ATOM 1506 O O . PRO B 1 65 ? 2.6 2.973 11.844 1 98.56 65 PRO B O 1
ATOM 1509 N N . LEU B 1 66 ? 1.471 3.684 10.039 1 98.75 66 LEU B N 1
ATOM 1510 C CA . LEU B 1 66 ? 0.428 2.666 9.992 1 98.75 66 LEU B CA 1
ATOM 1511 C C . LEU B 1 66 ? 0.522 1.855 8.703 1 98.75 66 LEU B C 1
ATOM 1513 O O . LEU B 1 66 ? 0.257 2.375 7.613 1 98.75 66 LEU B O 1
ATOM 1517 N N . ALA B 1 67 ? 0.824 0.641 8.898 1 98.94 67 ALA B N 1
ATOM 1518 C CA . ALA B 1 67 ? 1.084 -0.215 7.746 1 98.94 67 ALA B CA 1
ATOM 1519 C C . ALA B 1 67 ? -0.207 -0.531 6.996 1 98.94 67 ALA B C 1
ATOM 1521 O O . ALA B 1 67 ? -1.286 -0.566 7.59 1 98.94 67 ALA B O 1
ATOM 1522 N N . PHE B 1 68 ? -0.085 -0.677 5.633 1 98.94 68 PHE B N 1
ATOM 1523 C CA . PHE B 1 68 ? -1.148 -1.315 4.867 1 98.94 68 PHE B CA 1
ATOM 1524 C C . PHE B 1 68 ? -1.104 -2.83 5.039 1 98.94 68 PHE B C 1
ATOM 1526 O O . PHE B 1 68 ? -0.497 -3.533 4.23 1 98.94 68 PHE B O 1
ATOM 1533 N N . ASP B 1 69 ? -1.768 -3.346 6.07 1 98.75 69 ASP B N 1
ATOM 1534 C CA . ASP B 1 69 ? -1.729 -4.754 6.457 1 98.75 69 ASP B CA 1
ATOM 1535 C C . ASP B 1 69 ? -2.975 -5.488 5.969 1 98.75 69 ASP B C 1
ATOM 1537 O O . ASP B 1 69 ? -3.762 -4.941 5.195 1 98.75 69 ASP B O 1
ATOM 1541 N N . ALA B 1 70 ? -3.074 -6.738 6.355 1 97.81 70 ALA B N 1
ATOM 1542 C CA . ALA B 1 70 ? -4.168 -7.574 5.867 1 97.81 70 ALA B CA 1
ATOM 1543 C C . ALA B 1 70 ? -5.523 -6.973 6.23 1 97.81 70 ALA B C 1
ATOM 1545 O O . ALA B 1 70 ? -6.449 -6.977 5.418 1 97.81 70 ALA B O 1
ATOM 1546 N N . GLY B 1 71 ? -5.609 -6.492 7.48 1 97.56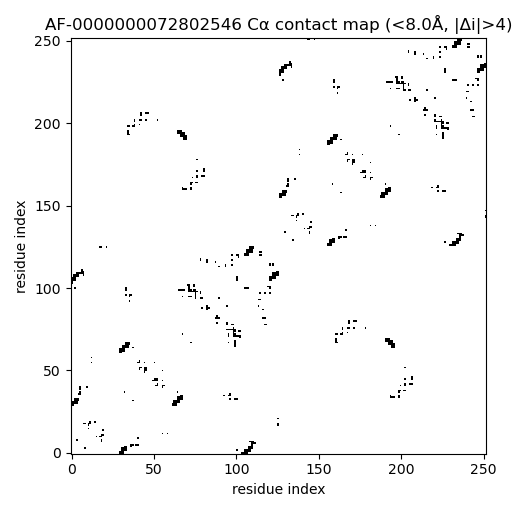 71 GLY B N 1
ATOM 1547 C CA . GLY B 1 71 ? -6.852 -5.855 7.891 1 97.56 71 GLY B CA 1
ATOM 1548 C C . GLY B 1 71 ? -7.18 -4.613 7.078 1 97.56 71 GLY B C 1
ATOM 1549 O O . GLY B 1 71 ? -8.328 -4.418 6.668 1 97.56 71 GLY B O 1
ATOM 1550 N N . ALA B 1 72 ? -6.172 -3.771 6.82 1 98.62 72 ALA B N 1
ATOM 1551 C CA . ALA B 1 72 ? -6.363 -2.572 6.008 1 98.62 72 ALA B CA 1
ATOM 1552 C C . ALA B 1 72 ? -6.746 -2.936 4.578 1 98.62 72 ALA B C 1
ATOM 1554 O O . ALA B 1 72 ? -7.52 -2.217 3.934 1 98.62 72 ALA B O 1
ATOM 1555 N N . THR B 1 73 ? -6.207 -3.986 4.09 1 97.94 73 THR B N 1
ATOM 1556 C CA . THR B 1 73 ? -6.516 -4.461 2.744 1 97.94 73 THR B CA 1
ATOM 1557 C C . THR B 1 73 ? -8 -4.785 2.611 1 97.94 73 THR B C 1
ATOM 1559 O O . THR B 1 73 ? -8.641 -4.402 1.629 1 97.94 73 THR B O 1
ATOM 1562 N N . ARG B 1 74 ? -8.547 -5.445 3.523 1 95.62 74 ARG B N 1
ATOM 1563 C CA . ARG B 1 74 ? -9.961 -5.805 3.514 1 95.62 74 ARG B CA 1
ATOM 1564 C C . ARG B 1 74 ? -10.836 -4.562 3.594 1 95.62 74 ARG B C 1
ATOM 1566 O O . ARG B 1 74 ? -11.828 -4.445 2.865 1 95.62 74 ARG B O 1
ATOM 1573 N N . GLU B 1 75 ? -10.453 -3.703 4.477 1 97.5 75 GLU B N 1
ATOM 1574 C CA . GLU B 1 75 ? -11.203 -2.459 4.59 1 97.5 75 GLU B CA 1
ATOM 1575 C C . GLU B 1 75 ? -11.172 -1.67 3.283 1 97.5 75 GLU B C 1
ATOM 1577 O O . GLU B 1 75 ? -12.188 -1.134 2.846 1 97.5 75 GLU B O 1
ATOM 1582 N N . ALA B 1 76 ? -9.992 -1.576 2.707 1 98.06 76 ALA B N 1
ATOM 1583 C CA . ALA B 1 76 ? -9.852 -0.841 1.453 1 98.06 76 ALA B CA 1
ATOM 1584 C C . ALA B 1 76 ? -10.711 -1.456 0.356 1 98.06 76 ALA B C 1
ATOM 1586 O O . ALA B 1 76 ? -11.344 -0.737 -0.42 1 98.06 76 ALA B O 1
ATOM 1587 N N . ALA B 1 77 ? -10.727 -2.756 0.282 1 96.06 77 ALA B N 1
ATOM 1588 C CA . ALA B 1 77 ? -11.57 -3.436 -0.701 1 96.06 77 ALA B CA 1
ATOM 1589 C C . ALA B 1 77 ? -13.047 -3.127 -0.47 1 96.06 77 ALA B C 1
ATOM 1591 O O . ALA B 1 77 ? -13.789 -2.891 -1.423 1 96.06 77 ALA B O 1
ATOM 1592 N N . GLN B 1 78 ? -13.438 -3.148 0.739 1 95.38 78 GLN B N 1
ATOM 1593 C CA . GLN B 1 78 ? -14.82 -2.826 1.079 1 95.38 78 GLN B CA 1
ATOM 1594 C C . GLN B 1 78 ? -15.156 -1.386 0.705 1 95.38 78 GLN B C 1
ATOM 1596 O O . GLN B 1 78 ? -16.219 -1.116 0.15 1 95.38 78 GLN B O 1
ATOM 1601 N N . ILE B 1 79 ? -14.297 -0.493 1.027 1 97.06 79 ILE B N 1
ATOM 1602 C CA . ILE B 1 79 ? -14.484 0.912 0.682 1 97.06 79 ILE B CA 1
ATOM 1603 C C . ILE B 1 79 ? -14.625 1.056 -0.832 1 97.06 79 ILE B C 1
ATOM 1605 O O . ILE B 1 79 ? -15.516 1.766 -1.312 1 97.06 79 ILE B O 1
ATOM 1609 N N . HIS B 1 80 ? -13.742 0.386 -1.579 1 95.56 80 HIS B N 1
ATOM 1610 C CA . HIS B 1 80 ? -13.82 0.431 -3.035 1 95.56 80 HIS B CA 1
ATOM 1611 C C . HIS B 1 80 ? -15.195 -0.022 -3.527 1 95.56 80 HIS B C 1
ATOM 1613 O O . HIS B 1 80 ? -15.789 0.625 -4.391 1 95.56 80 HIS B O 1
ATOM 1619 N N . ALA B 1 81 ? -15.672 -1.082 -2.98 1 92.81 81 ALA B N 1
ATOM 1620 C CA . ALA B 1 81 ? -16.969 -1.616 -3.363 1 92.81 81 ALA B CA 1
ATOM 1621 C C . ALA B 1 81 ? -18.094 -0.625 -3.037 1 92.81 81 ALA B C 1
ATOM 1623 O O . ALA B 1 81 ? -19 -0.427 -3.84 1 92.81 81 ALA B O 1
ATOM 1624 N N . GLU B 1 82 ? -18.031 -0.061 -1.876 1 94.88 82 GLU B N 1
ATOM 1625 C CA . GLU B 1 82 ? -19.031 0.923 -1.447 1 94.88 82 GLU B CA 1
ATOM 1626 C C . GLU B 1 82 ? -19.047 2.127 -2.385 1 94.88 82 GLU B C 1
ATOM 1628 O O . GLU B 1 82 ? -20.125 2.598 -2.773 1 94.88 82 GLU B O 1
ATOM 1633 N N . LEU B 1 83 ? -17.859 2.598 -2.74 1 95.56 83 LEU B N 1
ATOM 1634 C CA . LEU B 1 83 ? -17.734 3.746 -3.633 1 95.56 83 LEU B CA 1
ATOM 1635 C C . LEU B 1 83 ? -18.297 3.418 -5.016 1 95.56 83 LEU B C 1
ATOM 1637 O O . LEU B 1 83 ? -18.969 4.242 -5.629 1 95.56 83 LEU B O 1
ATOM 1641 N N . LEU B 1 84 ? -17.953 2.27 -5.516 1 90 84 LEU B N 1
ATOM 1642 C CA . LEU B 1 84 ? -18.469 1.825 -6.805 1 90 84 LEU B CA 1
ATOM 1643 C C . LEU B 1 84 ? -19.984 1.783 -6.797 1 90 84 LEU B C 1
ATOM 1645 O O . LEU B 1 84 ? -20.625 2.266 -7.73 1 90 84 LEU B O 1
ATOM 1649 N N . ALA B 1 85 ? -20.562 1.233 -5.754 1 90.94 85 ALA B N 1
ATOM 1650 C CA . ALA B 1 85 ? -22 1.103 -5.625 1 90.94 85 ALA B CA 1
ATOM 1651 C C . ALA B 1 85 ? -22.688 2.471 -5.598 1 90.94 85 ALA B C 1
ATOM 1653 O O . ALA B 1 85 ? -23.797 2.631 -6.102 1 90.94 85 ALA B O 1
ATOM 1654 N N . ASN B 1 86 ? -21.984 3.436 -5.105 1 93.06 86 ASN B N 1
ATOM 1655 C CA . ASN B 1 86 ? -22.531 4.777 -4.969 1 93.06 86 ASN B CA 1
ATOM 1656 C C . ASN B 1 86 ? -22.203 5.648 -6.176 1 93.06 86 ASN B C 1
ATOM 1658 O O . ASN B 1 86 ? -22.625 6.805 -6.254 1 93.06 86 ASN B O 1
ATOM 1662 N N . GLY B 1 87 ? -21.391 5.188 -7.098 1 91.25 87 GLY B N 1
ATOM 1663 C CA . GLY B 1 87 ? -21.047 5.922 -8.305 1 91.25 87 GLY B CA 1
ATOM 1664 C C . GLY B 1 87 ? -20.047 7.035 -8.055 1 91.25 87 GLY B C 1
ATOM 1665 O O . GLY B 1 87 ? -20 8.008 -8.805 1 91.25 87 GLY B O 1
ATOM 1666 N N . ASN B 1 88 ? -19.312 7.07 -6.938 1 91.06 88 ASN B N 1
ATOM 1667 C CA . ASN B 1 88 ? -18.344 8.086 -6.539 1 91.06 88 ASN B CA 1
ATOM 1668 C C . ASN B 1 88 ? -16.938 7.496 -6.398 1 91.06 88 ASN B C 1
ATOM 1670 O O . ASN B 1 88 ? -16.406 7.426 -5.293 1 91.06 88 ASN B O 1
ATOM 1674 N N . GLN B 1 89 ? -16.281 7.262 -7.477 1 91.12 89 GLN B N 1
ATOM 1675 C CA . GLN B 1 89 ? -14.945 6.68 -7.438 1 91.12 89 GLN B CA 1
ATOM 1676 C C . GLN B 1 89 ? -13.898 7.73 -7.086 1 91.12 89 GLN B C 1
ATOM 1678 O O . GLN B 1 89 ? -14 8.883 -7.5 1 91.12 89 GLN B O 1
ATOM 1683 N N . ILE B 1 90 ? -12.906 7.352 -6.246 1 96.5 90 ILE B N 1
ATOM 1684 C CA . ILE B 1 90 ? -11.773 8.203 -5.914 1 96.5 90 ILE B CA 1
ATOM 1685 C C . ILE B 1 90 ? -10.469 7.496 -6.297 1 96.5 90 ILE B C 1
ATOM 1687 O O . ILE B 1 90 ? -10.492 6.375 -6.809 1 96.5 90 ILE B O 1
ATOM 1691 N N . LYS B 1 91 ? -9.359 8.148 -6.07 1 96.88 91 LYS B N 1
ATOM 1692 C CA . LYS B 1 91 ? -8.062 7.566 -6.422 1 96.88 91 LYS B CA 1
ATOM 1693 C C . LYS B 1 91 ? -7.793 6.297 -5.617 1 96.88 91 LYS B C 1
ATOM 1695 O O . LYS B 1 91 ? -8.133 6.219 -4.434 1 96.88 91 LYS B O 1
ATOM 1700 N N . VAL B 1 92 ? -7.117 5.348 -6.242 1 96.88 92 VAL B N 1
ATOM 1701 C CA . VAL B 1 92 ? -6.836 4.055 -5.625 1 96.88 92 VAL B CA 1
ATOM 1702 C C . VAL B 1 92 ? -6 4.254 -4.363 1 96.88 92 VAL B C 1
ATOM 1704 O O . VAL B 1 92 ? -6.25 3.613 -3.338 1 96.88 92 VAL B O 1
ATOM 1707 N N . ALA B 1 93 ? -5 5.16 -4.434 1 97.81 93 ALA B N 1
ATOM 1708 C CA . ALA B 1 93 ? -4.188 5.441 -3.254 1 97.81 93 ALA B CA 1
ATOM 1709 C C . ALA B 1 93 ? -5.051 5.949 -2.102 1 97.81 93 ALA B C 1
ATOM 1711 O O . ALA B 1 93 ? -4.852 5.555 -0.95 1 97.81 93 ALA B O 1
ATOM 1712 N N . ASP B 1 94 ? -6.023 6.789 -2.416 1 98.31 94 ASP B N 1
ATOM 1713 C CA . ASP B 1 94 ? -6.918 7.324 -1.395 1 98.31 94 ASP B CA 1
ATOM 1714 C C . ASP B 1 94 ? -7.777 6.223 -0.782 1 98.31 94 ASP B C 1
ATOM 1716 O O . ASP B 1 94 ? -8.07 6.246 0.415 1 98.31 94 ASP B O 1
ATOM 1720 N N . VAL B 1 95 ? -8.18 5.246 -1.616 1 98.31 95 VAL B N 1
ATOM 1721 C CA . VAL B 1 95 ? -8.93 4.102 -1.114 1 98.31 95 VAL B CA 1
ATOM 1722 C C . VAL B 1 95 ? -8.078 3.318 -0.116 1 98.31 95 VAL B C 1
ATOM 1724 O O . VAL B 1 95 ? -8.562 2.934 0.953 1 98.31 95 VAL B O 1
ATOM 1727 N N . MET B 1 96 ? -6.828 3.113 -0.435 1 98.81 96 MET B N 1
ATOM 1728 C CA . MET B 1 96 ? -5.926 2.377 0.447 1 98.81 96 MET B CA 1
ATOM 1729 C C . MET B 1 96 ? -5.684 3.145 1.742 1 98.81 96 MET B C 1
ATOM 1731 O O . MET B 1 96 ? -5.691 2.561 2.826 1 98.81 96 MET B O 1
ATOM 1735 N N . ILE B 1 97 ? -5.477 4.43 1.627 1 98.88 97 ILE B N 1
ATOM 1736 C CA . ILE B 1 97 ? -5.266 5.27 2.799 1 98.88 97 ILE B CA 1
ATOM 1737 C C . ILE B 1 97 ? -6.5 5.227 3.697 1 98.88 97 ILE B C 1
ATOM 1739 O O . ILE B 1 97 ? -6.387 5.051 4.914 1 98.88 97 ILE B O 1
ATOM 1743 N N . ALA B 1 98 ? -7.68 5.359 3.076 1 98.81 98 ALA B N 1
ATOM 1744 C CA . ALA B 1 98 ? -8.93 5.27 3.824 1 98.81 98 ALA B CA 1
ATOM 1745 C C . ALA B 1 98 ? -9.062 3.912 4.508 1 98.81 98 ALA B C 1
ATOM 1747 O O . ALA B 1 98 ? -9.547 3.824 5.641 1 98.81 98 ALA B O 1
ATOM 1748 N N . GLY B 1 99 ? -8.672 2.871 3.771 1 98.69 99 GLY B N 1
ATOM 1749 C CA . GLY B 1 99 ? -8.695 1.54 4.355 1 98.69 99 GLY B CA 1
ATOM 1750 C C . GLY B 1 99 ? -7.848 1.419 5.605 1 98.69 99 GLY B C 1
ATOM 1751 O O . GLY B 1 99 ? -8.258 0.788 6.582 1 98.69 99 GLY B O 1
ATOM 1752 N N . VAL B 1 100 ? -6.668 1.993 5.598 1 98.94 100 VAL B N 1
ATOM 1753 C CA . VAL B 1 100 ? -5.789 2.004 6.766 1 98.94 100 VAL B CA 1
ATOM 1754 C C . VAL B 1 100 ? -6.473 2.734 7.918 1 98.94 100 VAL B C 1
ATOM 1756 O O . VAL B 1 100 ? -6.461 2.26 9.055 1 98.94 100 VAL B O 1
ATOM 1759 N N . CYS B 1 101 ? -7.074 3.865 7.629 1 98.88 101 CYS B N 1
ATOM 1760 C CA . CYS B 1 101 ? -7.73 4.656 8.664 1 98.88 101 CYS B CA 1
ATOM 1761 C C . CYS B 1 101 ? -8.898 3.895 9.273 1 98.88 101 CYS B C 1
ATOM 1763 O O . CYS B 1 101 ? -9.008 3.791 10.5 1 98.88 101 CYS B O 1
ATOM 1765 N N . ARG B 1 102 ? -9.742 3.33 8.445 1 98.69 102 ARG B N 1
ATOM 1766 C CA . ARG B 1 102 ? -10.906 2.602 8.953 1 98.69 102 ARG B CA 1
ATOM 1767 C C . ARG B 1 102 ? -10.477 1.383 9.766 1 98.69 102 ARG B C 1
ATOM 1769 O O . ARG B 1 102 ? -11.055 1.092 10.812 1 98.69 102 ARG B O 1
ATOM 1776 N N . ARG B 1 103 ? -9.477 0.68 9.297 1 98.38 103 ARG B N 1
ATOM 1777 C CA . ARG B 1 103 ? -8.945 -0.49 9.984 1 98.38 103 ARG B CA 1
ATOM 1778 C C . ARG B 1 103 ? -8.555 -0.152 11.422 1 98.38 103 ARG B C 1
ATOM 1780 O O . ARG B 1 103 ? -8.734 -0.968 12.32 1 98.38 103 ARG B O 1
ATOM 1787 N N . HIS B 1 104 ? -8.125 1.062 11.641 1 98.44 104 HIS B N 1
ATOM 1788 C CA . HIS B 1 104 ? -7.566 1.417 12.945 1 98.44 104 HIS B CA 1
ATOM 1789 C C . HIS B 1 104 ? -8.5 2.346 13.711 1 98.44 104 HIS B C 1
ATOM 1791 O O . HIS B 1 104 ? -8.195 2.762 14.828 1 98.44 104 HIS B O 1
ATOM 1797 N N . GLY B 1 105 ? -9.586 2.701 13.062 1 98.12 105 GLY B N 1
ATOM 1798 C CA . GLY B 1 105 ? -10.484 3.67 13.672 1 98.12 105 GLY B CA 1
ATOM 1799 C C . GLY B 1 105 ? -9.883 5.062 13.758 1 98.12 105 GLY B C 1
ATOM 1800 O O . GLY B 1 105 ? -10.133 5.793 14.719 1 98.12 105 GLY B O 1
ATOM 1801 N N . ALA B 1 106 ? -9.031 5.402 12.836 1 98.25 106 ALA B N 1
ATOM 1802 C CA . ALA B 1 106 ? -8.328 6.684 12.852 1 98.25 106 ALA B CA 1
ATOM 1803 C C . ALA B 1 106 ? -9.109 7.742 12.07 1 98.25 106 ALA B C 1
ATOM 1805 O O . ALA B 1 106 ? -9.672 7.453 11.016 1 98.25 106 ALA B O 1
ATOM 1806 N N . SER B 1 107 ? -9.125 8.93 12.57 1 98.12 107 SER B N 1
ATOM 1807 C CA . SER B 1 107 ? -9.531 10.086 11.773 1 98.12 107 SER B CA 1
ATOM 1808 C C . SER B 1 107 ? -8.398 10.562 10.875 1 98.12 107 SER B C 1
ATOM 1810 O O . SER B 1 107 ? -7.223 10.438 11.227 1 98.12 107 SER B O 1
ATOM 1812 N N . ILE B 1 108 ? -8.781 11.164 9.773 1 98.69 108 ILE B N 1
ATOM 1813 C CA . ILE B 1 108 ? -7.75 11.578 8.836 1 98.69 108 ILE B CA 1
ATOM 1814 C C . ILE B 1 108 ? -7.727 13.102 8.742 1 98.69 108 ILE B C 1
ATOM 1816 O O . ILE B 1 108 ? -8.766 13.734 8.547 1 98.69 108 ILE B O 1
ATOM 1820 N N . VAL B 1 109 ? -6.559 13.695 8.945 1 98.44 109 VAL B N 1
ATOM 1821 C CA . VAL B 1 109 ? -6.336 15.117 8.734 1 98.44 109 VAL B CA 1
ATOM 1822 C C . VAL B 1 109 ? -5.961 15.375 7.277 1 98.44 109 VAL B C 1
ATOM 1824 O O . VAL B 1 109 ? -4.895 14.961 6.824 1 98.44 109 VAL B O 1
ATOM 1827 N N . THR B 1 110 ? -6.82 16.047 6.582 1 98.31 110 THR B N 1
ATOM 1828 C CA . THR B 1 110 ? -6.637 16.203 5.145 1 98.31 110 THR B CA 1
ATOM 1829 C C . THR B 1 110 ? -7.402 17.422 4.629 1 98.31 110 THR B C 1
ATOM 1831 O O . THR B 1 110 ? -8.344 17.875 5.27 1 98.31 110 THR B O 1
ATOM 1834 N N . ARG B 1 111 ? -6.957 17.953 3.504 1 96.69 111 ARG B N 1
ATOM 1835 C CA . ARG B 1 111 ? -7.715 18.953 2.773 1 96.69 111 ARG B CA 1
ATOM 1836 C C . ARG B 1 111 ? -8.344 18.359 1.518 1 96.69 111 ARG B C 1
ATOM 1838 O O . ARG B 1 111 ? -9.039 19.062 0.774 1 96.69 111 ARG B O 1
ATOM 1845 N N . ASP B 1 112 ? -8.031 17.125 1.278 1 94.81 112 ASP B N 1
ATOM 1846 C CA . ASP B 1 112 ? -8.586 16.453 0.112 1 94.81 112 ASP B CA 1
ATOM 1847 C C . ASP B 1 112 ? -10.055 16.094 0.332 1 94.81 112 ASP B C 1
ATOM 1849 O O . ASP B 1 112 ? -10.367 15.203 1.126 1 94.81 112 ASP B O 1
ATOM 1853 N N . GLY B 1 113 ? -10.984 16.672 -0.395 1 94.88 113 GLY B N 1
ATOM 1854 C CA . GLY B 1 113 ? -12.414 16.484 -0.245 1 94.88 113 GLY B CA 1
ATOM 1855 C C . GLY B 1 113 ? -12.898 15.125 -0.729 1 94.88 113 GLY B C 1
ATOM 1856 O O . GLY B 1 113 ? -14.023 14.711 -0.433 1 94.88 113 GLY B O 1
ATOM 1857 N N . ASP 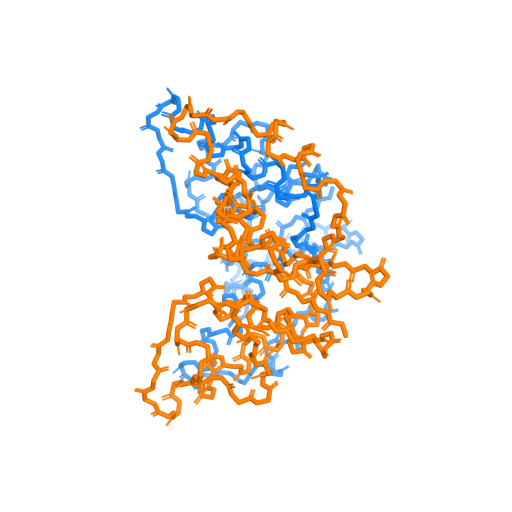B 1 114 ? -12.047 14.383 -1.424 1 95.56 114 ASP B N 1
ATOM 1858 C CA . ASP B 1 114 ? -12.43 13.078 -1.951 1 95.56 114 ASP B CA 1
ATOM 1859 C C . ASP B 1 114 ? -12.781 12.109 -0.823 1 95.56 114 ASP B C 1
ATOM 1861 O O . ASP B 1 114 ? -13.648 11.25 -0.988 1 95.56 114 ASP B O 1
ATOM 1865 N N . PHE B 1 115 ? -12.242 12.281 0.324 1 97.69 115 PHE B N 1
ATOM 1866 C CA . PHE B 1 115 ? -12.453 11.367 1.439 1 97.69 115 PHE B CA 1
ATOM 1867 C C . PHE B 1 115 ? -13.867 11.516 1.993 1 97.69 115 PHE B C 1
ATOM 1869 O O . PHE B 1 115 ? -14.336 10.656 2.75 1 97.69 115 PHE B O 1
ATOM 1876 N N . GLU B 1 116 ? -14.539 12.578 1.638 1 96.62 116 GLU B N 1
ATOM 1877 C CA . GLU B 1 116 ? -15.922 12.766 2.061 1 96.62 116 GLU B CA 1
ATOM 1878 C C . GLU B 1 116 ? -16.828 11.656 1.51 1 96.62 116 GLU B C 1
ATOM 1880 O O . GLU B 1 116 ? -17.875 11.367 2.08 1 96.62 116 GLU B O 1
ATOM 1885 N N . ALA B 1 117 ? -16.406 11.062 0.472 1 97.12 117 ALA B N 1
ATOM 1886 C CA . ALA B 1 117 ? -17.188 10.016 -0.183 1 97.12 117 ALA B CA 1
ATOM 1887 C C . ALA B 1 117 ? -17.094 8.703 0.585 1 97.12 117 ALA B C 1
ATOM 1889 O O . ALA B 1 117 ? -17.875 7.777 0.339 1 97.12 117 ALA B O 1
ATOM 1890 N N . VAL B 1 118 ? -16.172 8.586 1.541 1 97.94 118 VAL B N 1
ATOM 1891 C CA . VAL B 1 118 ? -15.93 7.336 2.258 1 97.94 118 VAL B CA 1
ATOM 1892 C C . VAL B 1 118 ? -16.75 7.312 3.545 1 97.94 118 VAL B C 1
ATOM 1894 O O . VAL B 1 118 ? -16.484 8.078 4.473 1 97.94 118 VAL B O 1
ATOM 1897 N N . ASP B 1 119 ? -17.656 6.395 3.654 1 96.56 119 ASP B N 1
ATOM 1898 C CA . ASP B 1 119 ? -18.469 6.234 4.863 1 96.56 119 ASP B CA 1
ATOM 1899 C C . ASP B 1 119 ? -17.609 5.758 6.035 1 96.56 119 ASP B C 1
ATOM 1901 O O . ASP B 1 119 ? -16.609 5.07 5.84 1 96.56 119 ASP B O 1
ATOM 1905 N N . ASP B 1 120 ? -17.969 6.148 7.207 1 97.44 120 ASP B N 1
ATOM 1906 C CA . ASP B 1 120 ? -17.328 5.703 8.445 1 97.44 120 ASP B CA 1
ATOM 1907 C C . ASP B 1 120 ? -15.867 6.121 8.492 1 97.44 120 ASP B C 1
ATOM 1909 O O . ASP B 1 120 ? -15.008 5.34 8.898 1 97.44 120 ASP B O 1
ATOM 1913 N N . LEU B 1 121 ? -15.555 7.25 7.887 1 98.25 121 LEU B N 1
ATOM 1914 C CA . LEU B 1 121 ? -14.242 7.879 7.969 1 98.25 121 LEU B CA 1
ATOM 1915 C C . LEU B 1 121 ? -14.367 9.336 8.406 1 98.25 121 LEU B C 1
ATOM 1917 O O . LEU B 1 121 ? -14.938 10.156 7.684 1 98.25 121 LEU B O 1
ATOM 1921 N N . GLU B 1 122 ? -13.836 9.625 9.547 1 98.06 122 GLU B N 1
ATOM 1922 C CA . GLU B 1 122 ? -13.883 10.992 10.055 1 98.06 122 GLU B CA 1
ATOM 1923 C C . GLU B 1 122 ? -12.742 11.836 9.492 1 98.06 122 GLU B C 1
ATOM 1925 O O . GLU B 1 122 ? -11.578 11.43 9.547 1 98.06 122 GLU B O 1
ATOM 1930 N N . MET B 1 123 ? -13.133 12.953 9.031 1 97.81 123 MET B N 1
ATOM 1931 C CA . MET B 1 123 ? -12.156 13.898 8.5 1 97.81 123 MET B CA 1
ATOM 1932 C C . MET B 1 123 ? -11.969 15.078 9.453 1 97.81 123 MET B C 1
ATOM 1934 O O . MET B 1 123 ? -12.938 15.57 10.039 1 97.81 123 MET B O 1
ATOM 1938 N N . ILE B 1 124 ? -10.781 15.469 9.547 1 96.94 124 ILE B N 1
ATOM 1939 C CA . ILE B 1 124 ? -10.438 16.672 10.297 1 96.94 124 ILE B CA 1
ATOM 1940 C C . ILE B 1 124 ? -9.797 17.688 9.367 1 96.94 124 ILE B C 1
ATOM 1942 O O . ILE B 1 124 ? -8.781 17.406 8.727 1 96.94 124 ILE B O 1
ATOM 1946 N N . ARG B 1 125 ? -10.367 18.812 9.328 1 95.38 125 ARG B N 1
ATOM 1947 C CA . ARG B 1 125 ? -9.805 19.906 8.516 1 95.38 125 ARG B CA 1
ATOM 1948 C C . ARG B 1 125 ? -8.875 20.781 9.352 1 95.38 125 ARG B C 1
ATOM 1950 O O . ARG B 1 125 ? -8.992 20.828 10.578 1 95.38 125 ARG B O 1
ATOM 1957 N N . TYR B 1 126 ? -8.062 21.359 8.656 1 94.25 126 TYR B N 1
ATOM 1958 C CA . TYR B 1 126 ? -7.09 22.188 9.359 1 94.25 126 TYR B CA 1
ATOM 1959 C C . TYR B 1 126 ? -6.883 23.516 8.633 1 94.25 126 TYR B C 1
ATOM 1961 O O . TYR B 1 126 ? -7.184 23.641 7.445 1 94.25 126 TYR B O 1
#

Organism: NCBI:txid2691917

pLDDT: mean 94.52, std 5.98, range [66.88, 98.94]

Foldseek 3Di:
DEEEALQLLVCVVVVHPVSVVVVVPDDDPAYEYEVLRLVVVQVVCVVVVPDHNVVSCVSCVRHHYQYLDPQLVVQLVVQQVQCVVVVQDDDSSVSSRQSSCQSVVYEYEDPDCSCVSGPSHHYDYD/DEEEALQLLVCVVVVHPVSVVVVVPDDDPAYEYEVLRLVVVQVVCVVVVPDHNVVSCVSCVRHHYQYLDPQLVVQLVVQQVQCVVVVQ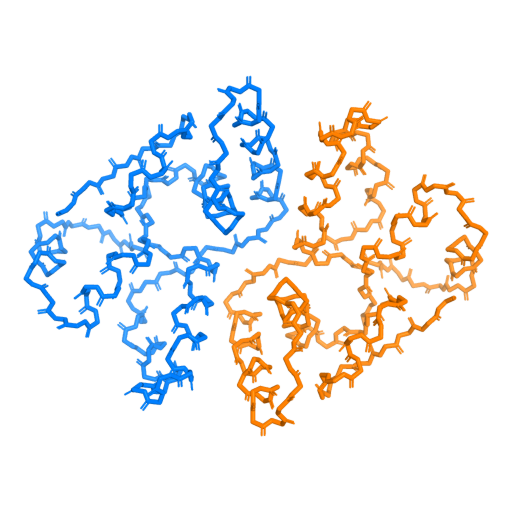DDDSSVSSRQSSCQSVVYEYEDPDCSCVSGPSHHYDYD

Sequence (252 aa):
MIALDSSFLVDYLQGQDAARSFLEGRDEPAYYVPTIVLFELYRDAAWSDTRSTDVVSESLDWTEPLAFDAGATREAAQIHAELLANGNQIKVADVMIAGVCRRHGASIVTRDGDFEAVDDLEMIRYMIALDSSFLVDYLQGQDAARSFLEGRDEPAYYVPTIVLFELYRDAAWSDTRSTDVVSESLDWTEPLAFDAGATREAAQIHAELLANGNQIKVADVMIAGVCRRHGASIVTRDGDFEAVDDLEMIRY

Secondary structure (DSSP, 8-state):
-EEEPHHHHHHHHTT-HHHHHHHHT---S-EEEEHHHHHHHHHHHHHHTSS-HHHHHHHTTTEEEE-B-HHHHHHHHHHHHHHHHHT----HHHHHHHHHHHHHT-EEE-S-GGGGGSTT--EE--/-EEEPHHHHHHHHTT-HHHHHHHHT---S-EEEEHHHHHHHHHHHHHHTSS-HHHHHHHTTTEEEE-B-HHHHHHHHHHHHHHHHHT----HHHHHHHHHHHHHT-EEE-S-GGGGGSTT--EE--

Nearest PDB structures (foldseek):
  5ecy-assembly1_E  TM=8.990E-01  e=5.238E-10  Shigella flexneri
  3zvk-assembly1_B  TM=8.644E-01  e=2.971E-09  Rickettsia felis
  3zvk-assembly1_D  TM=8.563E-01  e=5.189E-09  Rickettsia felis
  1y82-assembly2_D  TM=8.398E-01  e=1.140E-06  Pyrococcus furiosus
  1y82-assembly1_A  TM=8.056E-01  e=6.881E-06  Pyrococcus furiosus

Radius of gyration: 18.62 Å; Cα contacts (8 Å, |Δi|>4): 438; chains: 2; bounding box: 41×57×40 Å

Solvent-accessible surface area (backbone atoms only — not comparable to full-atom values): 13377 Å² total; per-residue (Å²): 98,46,27,48,32,55,64,39,49,53,34,43,77,68,65,36,63,57,40,50,52,49,56,71,74,46,89,66,93,59,40,28,29,38,21,68,43,51,28,53,54,32,41,50,22,56,73,64,69,74,39,54,48,64,57,55,50,61,74,46,62,82,46,42,74,39,46,40,26,67,64,15,29,53,38,16,30,50,50,48,46,53,22,56,76,67,72,54,79,71,58,68,68,56,36,46,47,49,6,34,27,48,59,68,62,23,32,39,33,39,78,65,70,70,56,73,68,42,80,87,51,52,74,39,76,111,96,45,26,48,33,55,63,38,49,54,34,44,76,69,65,35,64,58,42,51,52,50,55,72,74,46,90,67,94,60,41,29,28,38,22,68,43,52,29,53,54,32,41,51,21,56,71,64,69,75,39,52,49,64,56,54,50,61,73,45,63,82,46,42,72,39,45,40,28,66,64,15,28,52,38,15,29,49,51,48,47,53,22,58,77,68,72,53,80,70,56,68,68,55,36,46,48,50,6,34,26,49,60,69,61,25,30,38,32,39,78,66,70,70,56,74,70,43,80,88,52,51,75,39,76,112

InterPro domains:
  IPR002716 PIN domain [PF01850] (2-120)
  IPR022907 VapC family [MF_00265] (2-125)
  IPR029060 PIN-like domain superfamily [SSF88723] (1-124)
  IPR050556 Type II toxin-antitoxin system RNase [PTHR33653] (1-125)